Protein AF-A0A8S4Q7N4-F1 (afdb_monomer_lite)

pLDDT: mean 72.79, std 19.1, range [36.81, 98.19]

InterPro domains:
  IPR003112 Olfactomedin-like domain [PF02191] (98-236)
  IPR003112 Olfactomedin-like domain [PS51132] (97-237)
  IPR050605 Olfactomedin-like domain-containing protein [PTHR23192] (39-236)

Radius of gyration: 20.09 Å; chains: 1; bounding box: 52×41×47 Å

Sequence (237 aa):
IKEKLQQIAFVVENLDVNKTAEALVNQMTADMWIASEEVDERMEQNSVYIHKGLVNQIADLETKAAGCAIGGESIDEIGASYFLGDSRPIRDLDQSFCERNTFTGVGWPMTHSIESSVGWWMKDPIPDSPENRTAIYYVGGNSGNLYMYKWNNYHSMWTRTSKTSLGQTAKHMYGTNHALFNGSLYYYSSQKTIERVDYRTWSPKASVSIPEVEAVPNYNRGGVTYVDINIDEYGLF

Structure (mmCIF, N/CA/C/O backbone):
data_AF-A0A8S4Q7N4-F1
#
_entry.id   AF-A0A8S4Q7N4-F1
#
loop_
_atom_site.group_PDB
_atom_site.id
_atom_site.type_symbol
_atom_site.label_atom_id
_atom_site.label_alt_id
_atom_site.label_comp_id
_atom_site.label_asym_id
_atom_site.label_entity_id
_atom_site.label_seq_id
_atom_site.pdbx_PDB_ins_code
_atom_site.Cartn_x
_atom_site.Cartn_y
_atom_site.Cartn_z
_atom_site.occupancy
_atom_site.B_iso_or_equiv
_atom_site.auth_seq_id
_atom_site.auth_comp_id
_atom_site.auth_asym_id
_atom_site.auth_atom_id
_atom_site.pdbx_PDB_model_num
ATOM 1 N N . ILE A 1 1 ? -14.458 24.001 23.105 1.00 49.94 1 ILE A N 1
ATOM 2 C CA . ILE A 1 1 ? -14.128 22.574 22.853 1.00 49.94 1 ILE A CA 1
ATOM 3 C C . ILE A 1 1 ? -14.807 21.670 23.882 1.00 49.94 1 ILE A C 1
ATOM 5 O O . ILE A 1 1 ? -15.780 21.031 23.522 1.00 49.94 1 ILE A O 1
ATOM 9 N N . LYS A 1 2 ? -14.408 21.687 25.165 1.00 41.94 2 LYS A N 1
ATOM 10 C CA . LYS A 1 2 ? -15.001 20.834 26.221 1.00 41.94 2 LYS A CA 1
ATOM 11 C C . LYS A 1 2 ? -16.540 20.893 26.303 1.00 41.94 2 LYS A C 1
ATOM 13 O O . LYS A 1 2 ? -17.164 19.846 26.379 1.00 41.94 2 LYS A O 1
ATOM 18 N N . GLU A 1 3 ? -17.141 22.081 26.204 1.00 45.22 3 GLU A N 1
ATOM 19 C CA . GLU A 1 3 ? -18.610 22.245 26.196 1.00 45.22 3 GLU A CA 1
ATOM 20 C C . GLU A 1 3 ? -19.294 21.656 24.955 1.00 45.22 3 GLU A C 1
ATOM 22 O O . GLU A 1 3 ? -20.284 20.944 25.089 1.00 45.22 3 GLU A O 1
ATOM 27 N N . LYS A 1 4 ? -18.752 21.897 23.752 1.00 48.34 4 LYS A N 1
ATOM 28 C CA . LYS A 1 4 ? -19.295 21.320 22.508 1.00 48.34 4 LYS A CA 1
ATOM 29 C C . LYS A 1 4 ? -19.201 19.787 22.519 1.00 48.34 4 LYS A C 1
ATOM 31 O O . LYS A 1 4 ? -20.133 19.109 22.114 1.00 48.34 4 LYS A O 1
ATOM 36 N N . LEU A 1 5 ? -18.119 19.241 23.076 1.00 46.91 5 LEU A N 1
ATOM 37 C CA . LEU A 1 5 ? -17.918 17.796 23.225 1.00 46.91 5 LEU A CA 1
ATOM 38 C C . LEU A 1 5 ? -18.838 17.164 24.284 1.00 46.91 5 LEU A C 1
ATOM 40 O O . LEU A 1 5 ? -19.287 16.033 24.117 1.00 46.91 5 LEU A O 1
ATOM 44 N N . GLN A 1 6 ? -19.158 17.887 25.360 1.00 50.06 6 GLN A N 1
ATOM 45 C CA . GLN A 1 6 ? -20.137 17.439 26.357 1.00 50.06 6 GLN A CA 1
ATOM 46 C C . GLN A 1 6 ? -21.559 17.396 25.789 1.00 50.06 6 GLN A C 1
ATOM 48 O O . GLN A 1 6 ? -22.315 16.486 26.120 1.00 50.06 6 GLN A O 1
ATOM 53 N N . GLN A 1 7 ? -21.908 18.329 24.899 1.00 48.09 7 GLN A N 1
ATOM 54 C CA . GLN A 1 7 ? -23.182 18.291 24.178 1.00 48.09 7 GLN A CA 1
ATOM 55 C C . GLN A 1 7 ? -23.283 17.063 23.262 1.00 48.09 7 GLN A C 1
ATOM 57 O O . GLN A 1 7 ? -24.338 16.441 23.207 1.00 48.09 7 GLN A O 1
ATOM 62 N N . ILE A 1 8 ? -22.185 16.660 22.617 1.00 48.84 8 ILE A N 1
ATOM 63 C CA . ILE A 1 8 ? -22.140 15.466 21.759 1.00 48.84 8 ILE A CA 1
ATOM 64 C C . ILE A 1 8 ? -22.337 14.183 22.576 1.00 48.84 8 ILE A C 1
ATOM 66 O O . ILE A 1 8 ? -23.173 13.358 22.220 1.00 48.84 8 ILE A O 1
ATOM 70 N N . ALA A 1 9 ? -21.622 14.025 23.695 1.00 49.81 9 ALA A N 1
ATOM 71 C CA . ALA A 1 9 ? -21.774 12.853 24.564 1.00 49.81 9 ALA A CA 1
ATOM 72 C C . ALA A 1 9 ? -23.214 12.706 25.090 1.00 49.81 9 ALA A C 1
ATOM 74 O O . ALA A 1 9 ? -23.766 11.610 25.091 1.00 49.81 9 ALA A O 1
ATOM 75 N N . PHE A 1 10 ? -23.842 13.827 25.454 1.00 52.47 10 PHE A N 1
ATOM 76 C CA . PHE A 1 10 ? -25.232 13.861 25.903 1.00 52.47 10 PHE A CA 1
ATOM 77 C C . PHE A 1 10 ? -26.227 13.475 24.799 1.00 52.47 10 PHE A C 1
ATOM 79 O O . PHE A 1 10 ? -27.194 12.763 25.059 1.00 52.47 10 PHE A O 1
ATOM 86 N N . VAL A 1 11 ? -25.997 13.924 23.562 1.00 49.44 11 VAL A N 1
ATOM 87 C CA . VAL A 1 11 ? -26.834 13.553 22.413 1.00 49.44 11 VAL A CA 1
ATOM 88 C C . VAL A 1 11 ? -26.699 12.059 22.112 1.00 49.44 11 VAL A C 1
ATOM 90 O O . VAL A 1 11 ? -27.713 11.399 21.925 1.00 49.44 11 VAL A O 1
ATOM 93 N N . VAL A 1 12 ? -25.487 11.498 22.162 1.00 49.75 12 VAL A N 1
ATOM 94 C CA . VAL A 1 12 ? -25.236 10.060 21.941 1.00 49.75 12 VAL A CA 1
ATOM 95 C C . VAL A 1 12 ? -25.958 9.171 22.964 1.00 49.75 12 VAL A C 1
ATOM 97 O O . VAL A 1 12 ? -26.493 8.132 22.589 1.00 49.75 12 VAL A O 1
ATOM 100 N N . GLU A 1 13 ? -26.030 9.579 24.234 1.00 51.06 13 GLU A N 1
ATOM 101 C CA . GLU A 1 13 ? -26.688 8.800 25.298 1.00 51.06 13 GLU A CA 1
ATOM 102 C C . GLU A 1 13 ? -28.226 8.746 25.196 1.00 51.06 13 GLU A C 1
ATOM 104 O O . GLU A 1 13 ? -28.841 7.903 25.846 1.00 51.06 13 GLU A O 1
ATOM 109 N N . ASN A 1 14 ? -28.865 9.616 24.403 1.00 51.97 14 ASN A N 1
ATOM 110 C CA . ASN A 1 14 ? -30.319 9.839 24.456 1.00 51.97 14 ASN A CA 1
ATOM 111 C C . ASN A 1 14 ? -31.064 9.595 23.125 1.00 51.97 14 ASN A C 1
ATOM 113 O O . ASN A 1 14 ? -32.166 10.113 22.936 1.00 51.97 14 ASN A O 1
ATOM 117 N N . LEU A 1 15 ? -30.492 8.837 22.184 1.00 52.25 15 LEU A N 1
ATOM 118 C CA . LEU A 1 15 ? -31.041 8.720 20.826 1.00 52.25 15 LEU A CA 1
ATOM 119 C C . LEU A 1 15 ? -31.984 7.529 20.598 1.00 52.25 15 LEU A C 1
ATOM 121 O O . LEU A 1 15 ? -31.666 6.378 20.880 1.00 52.25 15 LEU A O 1
ATOM 125 N N . ASP A 1 16 ? -33.128 7.847 19.987 1.00 45.38 16 ASP A N 1
ATOM 126 C CA . ASP A 1 16 ? -34.070 6.922 19.350 1.00 45.38 16 ASP A CA 1
ATOM 127 C C . ASP A 1 16 ? -33.512 6.481 17.977 1.00 45.38 16 ASP A C 1
ATOM 129 O O . ASP A 1 16 ? -32.892 7.279 17.274 1.00 45.38 16 ASP A O 1
ATOM 133 N N . VAL A 1 17 ? -33.660 5.213 17.591 1.00 50.53 17 VAL A N 1
ATOM 134 C CA . VAL A 1 17 ? -32.635 4.504 16.785 1.00 50.53 17 VAL A CA 1
ATOM 135 C C . VAL A 1 17 ? -32.779 4.660 15.256 1.00 50.53 17 VAL A C 1
ATOM 137 O O . VAL A 1 17 ? -31.800 4.498 14.536 1.00 50.53 17 VAL A O 1
ATOM 140 N N . ASN A 1 18 ? -33.946 5.034 14.713 1.00 48.03 18 ASN A N 1
ATOM 141 C CA . ASN A 1 18 ? -34.234 4.776 13.283 1.00 48.03 18 ASN A CA 1
ATOM 142 C C . ASN A 1 18 ? -34.445 5.982 12.340 1.00 48.03 18 ASN A C 1
ATOM 144 O O . ASN A 1 18 ? -34.599 5.773 11.140 1.00 48.03 18 ASN A O 1
ATOM 148 N N . LYS A 1 19 ? -34.438 7.241 12.803 1.00 47.72 19 LYS A N 1
ATOM 149 C CA . LYS A 1 19 ? -34.511 8.439 11.914 1.00 47.72 19 LYS A CA 1
ATOM 150 C C . LYS A 1 19 ? -33.347 9.420 12.089 1.00 47.72 19 LYS A C 1
ATOM 152 O O . LYS A 1 19 ? -33.324 10.493 11.496 1.00 47.72 19 LYS A O 1
ATOM 157 N N . THR A 1 20 ? -32.379 9.025 12.898 1.00 54.62 20 THR A N 1
ATOM 158 C CA . THR A 1 20 ? -31.439 9.908 13.599 1.00 54.62 20 THR A CA 1
ATOM 159 C C . THR A 1 20 ? -29.990 9.539 13.297 1.00 54.62 20 THR A C 1
ATOM 161 O O . THR A 1 20 ? -29.098 10.347 13.532 1.00 54.62 20 THR A O 1
ATOM 164 N N . ALA A 1 21 ? -29.765 8.362 12.705 1.00 54.00 21 ALA A N 1
ATOM 165 C CA . ALA A 1 21 ? -28.445 7.868 12.345 1.00 54.00 21 ALA A CA 1
ATOM 166 C C . ALA A 1 21 ? -27.778 8.739 11.270 1.00 54.00 21 ALA A C 1
ATOM 168 O O . ALA A 1 21 ? -26.672 9.193 11.496 1.00 54.00 21 ALA A O 1
ATOM 169 N N . GLU A 1 22 ? -28.444 9.068 10.157 1.00 53.50 22 GLU A N 1
ATOM 170 C CA . GLU A 1 22 ? -27.838 9.849 9.057 1.00 53.50 22 GLU A CA 1
ATOM 171 C C . GLU A 1 22 ? -27.497 11.301 9.449 1.00 53.50 22 GLU A C 1
ATOM 173 O O . GLU A 1 22 ? -26.435 11.821 9.115 1.00 53.50 22 GLU A O 1
ATOM 178 N N . ALA A 1 23 ? -28.373 11.970 10.204 1.00 58.06 23 ALA A N 1
ATOM 179 C CA . ALA A 1 23 ? -28.099 13.322 10.694 1.00 58.06 23 ALA A CA 1
ATOM 180 C C . ALA A 1 23 ? -26.943 13.333 11.709 1.00 58.06 23 ALA A C 1
ATOM 182 O O . ALA A 1 23 ? -26.090 14.218 11.663 1.00 58.06 23 ALA A O 1
ATOM 183 N N . LEU A 1 24 ? -26.886 12.325 12.586 1.00 59.75 24 LEU A N 1
ATOM 184 C CA . LEU A 1 24 ? -25.767 12.121 13.501 1.00 59.75 24 LEU A CA 1
ATOM 185 C C . LEU A 1 24 ? -24.479 11.811 12.731 1.00 59.75 24 LEU A C 1
ATOM 187 O O . LEU A 1 24 ? -23.433 12.361 13.048 1.00 59.75 24 LEU A O 1
ATOM 191 N N . VAL A 1 25 ? -24.576 10.990 11.689 1.00 53.66 25 VAL A N 1
ATOM 192 C CA . VAL A 1 25 ? -23.469 10.609 10.815 1.00 53.66 25 VAL A CA 1
ATOM 193 C C . VAL A 1 25 ? -22.829 11.837 10.175 1.00 53.66 25 VAL A C 1
ATOM 195 O O . VAL A 1 25 ? -21.617 12.057 10.259 1.00 53.66 25 VAL A O 1
ATOM 198 N N . ASN A 1 26 ? -23.671 12.698 9.609 1.00 58.22 26 ASN A N 1
ATOM 199 C CA . ASN A 1 26 ? -23.252 13.950 8.995 1.00 58.22 26 ASN A CA 1
ATOM 200 C C . ASN A 1 26 ? -22.654 14.920 10.025 1.00 58.22 26 ASN A C 1
ATOM 202 O O . ASN A 1 26 ? -21.643 15.562 9.744 1.00 58.22 26 ASN A O 1
ATOM 206 N N . GLN A 1 27 ? -23.232 14.997 11.227 1.00 64.75 27 GLN A N 1
ATOM 207 C CA . GLN A 1 27 ? -22.708 15.835 12.306 1.00 64.75 27 GLN A CA 1
ATOM 208 C C . GLN A 1 27 ? -21.333 15.349 12.788 1.00 64.75 27 GLN A C 1
ATOM 210 O O . GLN A 1 27 ? -20.406 16.146 12.892 1.00 64.75 27 GLN A O 1
ATOM 215 N N . MET A 1 28 ? -21.169 14.045 13.018 1.00 59.88 28 MET A N 1
ATOM 216 C CA . MET A 1 28 ? -19.895 13.464 13.452 1.00 59.88 28 MET A CA 1
ATOM 217 C C . MET A 1 28 ? -18.812 13.616 12.381 1.00 59.88 28 MET A C 1
ATOM 219 O O . MET A 1 28 ? -17.673 13.923 12.716 1.00 59.88 28 MET A O 1
ATOM 223 N N . THR A 1 29 ? -19.173 13.501 11.098 1.00 55.72 29 THR A N 1
ATOM 224 C CA . THR A 1 29 ? -18.268 13.791 9.971 1.00 55.72 29 THR A CA 1
ATOM 225 C C . THR A 1 29 ? -17.813 15.251 9.975 1.00 55.72 29 THR A C 1
ATOM 227 O O . THR A 1 29 ? -16.625 15.530 9.819 1.00 55.72 29 THR A O 1
ATOM 230 N N . ALA A 1 30 ? -18.738 16.193 10.185 1.00 64.19 30 ALA A N 1
ATOM 231 C CA . ALA A 1 30 ? -18.410 17.615 10.278 1.00 64.19 30 ALA A CA 1
ATOM 232 C C . ALA A 1 30 ? -17.504 17.921 11.485 1.00 64.19 30 ALA A C 1
ATOM 234 O O . ALA A 1 30 ? -16.588 18.735 11.385 1.00 64.19 30 ALA A O 1
ATOM 235 N N . ASP A 1 31 ? -17.716 17.243 12.612 1.00 62.16 31 ASP A N 1
ATOM 236 C CA . ASP A 1 31 ? -16.892 17.414 13.810 1.00 62.16 31 ASP A CA 1
ATOM 237 C C . ASP A 1 31 ? -15.491 16.797 13.646 1.00 62.16 31 ASP A C 1
ATOM 239 O O . ASP A 1 31 ? -14.503 17.391 14.084 1.00 62.16 31 ASP A O 1
ATOM 243 N N . MET A 1 32 ? -15.379 15.648 12.967 1.00 59.06 32 MET A N 1
ATOM 244 C CA . MET A 1 32 ? -14.091 15.060 12.573 1.00 59.06 32 MET A CA 1
ATOM 245 C C . MET A 1 32 ? -13.299 15.998 11.660 1.00 59.06 32 MET A C 1
ATOM 247 O O . MET A 1 32 ? -12.096 16.164 11.855 1.00 59.06 32 MET A O 1
ATOM 251 N N . TRP A 1 33 ? -13.977 16.641 10.704 1.00 62.75 33 TRP A N 1
ATOM 252 C CA . TRP A 1 33 ? -13.370 17.627 9.811 1.00 62.75 33 TRP A CA 1
ATOM 253 C C . TRP A 1 33 ? -12.735 18.786 10.589 1.00 62.75 33 TRP A C 1
ATOM 255 O O . TRP A 1 33 ? -11.542 19.042 10.447 1.00 62.75 33 TRP A O 1
ATOM 265 N N . ILE A 1 34 ? -13.502 19.417 11.484 1.00 68.56 34 ILE A N 1
ATOM 266 C CA . ILE A 1 34 ? -13.023 20.533 12.317 1.00 68.56 34 ILE A CA 1
ATOM 267 C C . ILE A 1 34 ? -11.815 20.111 13.165 1.00 68.56 34 ILE A C 1
ATOM 269 O O . ILE A 1 34 ? -10.848 20.859 13.304 1.00 68.56 34 ILE A O 1
ATOM 273 N N . ALA A 1 35 ? -11.857 18.907 13.741 1.00 59.91 35 ALA A N 1
ATOM 274 C CA . ALA A 1 35 ? -10.750 18.398 14.539 1.00 59.91 35 ALA A CA 1
ATOM 275 C C . ALA A 1 35 ? -9.492 18.121 13.692 1.00 59.91 35 ALA A C 1
ATOM 277 O O . ALA A 1 35 ? -8.387 18.342 14.186 1.00 59.91 35 ALA A O 1
ATOM 278 N N . SER A 1 36 ? -9.644 17.671 12.439 1.00 58.47 36 SER A N 1
ATOM 279 C CA . SER A 1 36 ? -8.528 17.496 11.497 1.00 58.47 36 SER A CA 1
ATOM 280 C C . SER A 1 36 ? -7.895 18.836 11.121 1.00 58.47 36 SER A C 1
ATOM 282 O O . SER A 1 36 ? -6.679 18.964 11.238 1.00 58.47 36 SER A O 1
ATOM 284 N N . GLU A 1 37 ? -8.694 19.846 10.752 1.00 66.69 37 GLU A N 1
ATOM 285 C CA . GLU A 1 37 ? -8.190 21.198 10.450 1.00 66.69 37 GLU A CA 1
ATOM 286 C C . GLU A 1 37 ? -7.387 21.771 11.627 1.00 66.69 37 GLU A C 1
ATOM 288 O O . GLU A 1 37 ? -6.294 22.303 11.446 1.00 66.69 37 GLU A O 1
ATOM 293 N N . GLU A 1 38 ? -7.880 21.609 12.860 1.00 66.56 38 GLU A N 1
ATOM 294 C CA . GLU A 1 38 ? -7.180 22.103 14.049 1.00 66.56 38 GLU A CA 1
ATOM 295 C C . GLU A 1 38 ? -5.864 21.345 14.320 1.00 66.56 38 GLU A C 1
ATOM 297 O O . GLU A 1 38 ? -4.902 21.926 14.835 1.00 66.56 38 GLU A O 1
ATOM 302 N N . VAL A 1 39 ? -5.788 20.049 13.988 1.00 60.34 39 VAL A N 1
ATOM 303 C CA . VAL A 1 39 ? -4.528 19.289 14.043 1.00 60.34 39 VAL A CA 1
ATOM 304 C C . VAL A 1 39 ? -3.536 19.843 13.022 1.00 60.34 39 VAL A C 1
ATOM 306 O O . VAL A 1 39 ? -2.387 20.091 13.395 1.00 60.34 39 VAL A O 1
ATOM 309 N N . ASP A 1 40 ? -3.982 20.098 11.794 1.00 58.09 40 ASP A N 1
ATOM 310 C CA . ASP A 1 40 ? -3.146 20.631 10.717 1.00 58.09 40 ASP A CA 1
ATOM 311 C C . ASP A 1 40 ? -2.614 22.035 11.058 1.00 58.09 40 ASP A C 1
ATOM 313 O O . ASP A 1 40 ? -1.399 22.253 11.037 1.00 58.09 40 ASP A O 1
ATOM 317 N N . GLU A 1 41 ? -3.474 22.959 11.507 1.00 68.88 41 GLU A N 1
ATOM 318 C CA . GLU A 1 41 ? -3.073 24.310 11.939 1.00 68.88 41 GLU A CA 1
ATOM 319 C C . GLU A 1 41 ? -2.032 24.273 13.071 1.00 68.88 41 GLU A C 1
ATOM 321 O O . GLU A 1 41 ? -1.047 25.021 13.080 1.00 68.88 41 GLU A O 1
ATOM 326 N N . ARG A 1 42 ? -2.223 23.386 14.055 1.00 63.69 42 ARG A N 1
ATOM 327 C CA . ARG A 1 42 ? -1.290 23.245 15.183 1.00 63.69 42 ARG A CA 1
ATOM 328 C C . ARG A 1 42 ? 0.036 22.621 14.754 1.00 63.69 42 ARG A C 1
ATOM 330 O O . ARG A 1 42 ? 1.071 22.954 15.334 1.00 63.69 42 ARG A O 1
ATOM 337 N N . MET A 1 43 ? 0.028 21.742 13.756 1.00 56.03 43 MET A N 1
ATOM 338 C CA . MET A 1 43 ? 1.244 21.162 13.190 1.00 56.03 43 MET A CA 1
ATOM 339 C C . MET A 1 43 ? 2.060 22.169 12.386 1.00 56.03 43 MET A C 1
ATOM 341 O O . MET A 1 43 ? 3.287 22.160 12.497 1.00 56.03 43 MET A O 1
ATOM 345 N N . GLU A 1 44 ? 1.413 23.054 11.626 1.00 61.94 44 GLU A N 1
ATOM 346 C CA . GLU A 1 44 ? 2.101 24.155 10.941 1.00 61.94 44 GLU A CA 1
ATOM 347 C C . GLU A 1 44 ? 2.835 25.059 11.940 1.00 61.94 44 GLU A C 1
ATOM 349 O O . GLU A 1 44 ? 3.955 25.508 11.690 1.00 61.94 44 GLU A O 1
ATOM 354 N N . GLN A 1 45 ? 2.235 25.273 13.113 1.00 66.94 45 GLN A N 1
ATOM 355 C CA . GLN A 1 45 ? 2.818 26.078 14.186 1.00 66.94 45 GLN A CA 1
ATOM 356 C C . GLN A 1 45 ? 3.895 25.329 14.988 1.00 66.94 45 GLN A C 1
ATOM 358 O O . GLN A 1 45 ? 4.815 25.959 15.515 1.00 66.94 45 GLN A O 1
ATOM 363 N N . ASN A 1 46 ? 3.795 24.000 15.116 1.00 58.09 46 ASN A N 1
ATOM 364 C CA . ASN A 1 46 ? 4.741 23.183 15.875 1.00 58.09 46 ASN A CA 1
ATOM 365 C C . ASN A 1 46 ? 4.805 21.729 15.369 1.00 58.09 46 ASN A C 1
ATOM 367 O O . ASN A 1 46 ? 4.184 20.822 15.926 1.00 58.09 46 ASN A O 1
ATOM 371 N N . SER A 1 47 ? 5.639 21.498 14.354 1.00 48.19 47 SER A N 1
ATOM 372 C CA . SER A 1 47 ? 5.797 20.211 13.651 1.00 48.19 47 SER A CA 1
ATOM 373 C C . SER A 1 47 ? 6.231 19.020 14.521 1.00 48.19 47 SER A C 1
ATOM 375 O O . SER A 1 47 ? 6.166 17.875 14.076 1.00 48.19 47 SER A O 1
ATOM 377 N N . VAL A 1 48 ? 6.663 19.260 15.763 1.00 44.38 48 VAL A N 1
ATOM 378 C CA . VAL A 1 48 ? 7.115 18.221 16.706 1.00 44.38 48 VAL A CA 1
ATOM 379 C C . VAL A 1 48 ? 6.007 17.822 17.695 1.00 44.38 48 VAL A C 1
ATOM 381 O O . VAL A 1 48 ? 6.105 16.784 18.354 1.00 44.38 48 VAL A O 1
ATOM 384 N N . TYR A 1 49 ? 4.926 18.604 17.803 1.00 49.88 49 TYR A N 1
ATOM 385 C CA . TYR A 1 49 ? 3.885 18.405 18.811 1.00 49.88 49 TYR A CA 1
ATOM 386 C C . TYR A 1 49 ? 2.601 17.820 18.213 1.00 49.88 49 TYR A C 1
ATOM 388 O O . TYR A 1 49 ? 1.677 18.531 17.833 1.00 49.88 49 TYR A O 1
ATOM 396 N N . ILE A 1 50 ? 2.506 16.489 18.201 1.00 55.44 50 ILE A N 1
ATOM 397 C CA . ILE A 1 50 ? 1.234 15.805 17.940 1.00 55.44 50 ILE A CA 1
ATOM 398 C C . ILE A 1 50 ? 0.345 15.992 19.173 1.00 55.44 50 ILE A C 1
ATOM 400 O O . ILE A 1 50 ? 0.651 15.463 20.249 1.00 55.44 50 ILE A O 1
ATOM 404 N N . HIS A 1 51 ? -0.763 16.724 19.033 1.00 60.78 51 HIS A N 1
ATOM 405 C CA . HIS A 1 51 ? -1.723 16.928 20.118 1.00 60.78 51 HIS A CA 1
ATOM 406 C C . HIS A 1 51 ? -2.510 15.632 20.370 1.00 60.78 51 HIS A C 1
ATOM 408 O O . HIS A 1 51 ? -3.661 15.491 19.960 1.00 60.78 51 HIS A O 1
ATOM 414 N N . LYS A 1 52 ? -1.884 14.677 21.074 1.00 56.34 52 LYS A N 1
ATOM 415 C CA . LYS A 1 52 ? -2.426 13.338 21.381 1.00 56.34 52 LYS A CA 1
ATOM 416 C C . LYS A 1 52 ? -3.878 13.363 21.872 1.00 56.34 52 LYS A C 1
ATOM 418 O O . LYS A 1 52 ? -4.620 12.431 21.607 1.00 56.34 52 LYS A O 1
ATOM 423 N N . GLY A 1 53 ? -4.296 14.431 22.558 1.00 61.75 53 GLY A N 1
ATOM 424 C CA . GLY A 1 53 ? -5.682 14.613 22.998 1.00 61.75 53 GLY A CA 1
ATOM 425 C C . GLY A 1 53 ? -6.697 14.821 21.866 1.00 61.75 53 GLY A C 1
ATOM 426 O O . GLY A 1 53 ? -7.764 14.229 21.929 1.00 61.75 53 GLY A O 1
ATOM 427 N N . LEU A 1 54 ? -6.366 15.614 20.838 1.00 55.78 54 LEU A N 1
ATOM 428 C CA . LEU A 1 54 ? -7.244 15.830 19.673 1.00 55.78 54 LEU A CA 1
ATOM 429 C C . LEU A 1 54 ? -7.262 14.574 18.809 1.00 55.78 54 LEU A C 1
ATOM 431 O O . LEU A 1 54 ? -8.315 14.103 18.398 1.00 55.78 54 LEU A O 1
ATOM 435 N N . VAL A 1 55 ? -6.081 13.973 18.664 1.00 53.53 55 VAL A N 1
ATOM 436 C CA . VAL A 1 55 ? -5.897 12.705 17.974 1.00 53.53 55 VAL A CA 1
ATOM 437 C C . VAL A 1 55 ? -6.795 11.623 18.597 1.00 53.53 55 VAL A C 1
ATOM 439 O O . VAL A 1 55 ? -7.646 11.044 17.931 1.00 53.53 55 VAL A O 1
ATOM 442 N N . ASN A 1 56 ? -6.718 11.407 19.910 1.00 56.19 56 ASN A N 1
ATOM 443 C CA . ASN A 1 56 ? -7.569 10.429 20.598 1.00 56.19 56 ASN A CA 1
ATOM 444 C C . ASN A 1 56 ? -9.075 10.749 20.519 1.00 56.19 56 ASN A C 1
ATOM 446 O O . ASN A 1 56 ? -9.887 9.830 20.563 1.00 56.19 56 ASN A O 1
ATOM 450 N N . GLN A 1 57 ? -9.456 12.024 20.407 1.00 56.78 57 GLN A N 1
ATOM 451 C CA . GLN A 1 57 ? -10.859 12.433 20.281 1.00 56.78 57 GLN A CA 1
ATOM 452 C C . GLN A 1 57 ? -11.431 12.155 18.886 1.00 56.78 57 GLN A C 1
ATOM 454 O O . GLN A 1 57 ? -12.562 11.690 18.803 1.00 56.78 57 GLN A O 1
ATOM 459 N N . ILE A 1 58 ? -10.657 12.361 17.812 1.00 54.75 58 ILE A N 1
ATOM 460 C CA . ILE A 1 58 ? -11.048 11.945 16.451 1.00 54.75 58 ILE A CA 1
ATOM 461 C C . ILE A 1 58 ? -11.292 10.433 16.424 1.00 54.75 58 ILE A C 1
ATOM 463 O O . ILE A 1 58 ? -12.327 9.992 15.938 1.00 54.75 58 ILE A O 1
ATOM 467 N N . ALA A 1 59 ? -10.400 9.644 17.033 1.00 53.91 59 ALA A N 1
ATOM 468 C CA . ALA A 1 59 ? -10.563 8.192 17.106 1.00 53.91 59 ALA A CA 1
ATOM 469 C C . ALA A 1 59 ? -11.829 7.761 17.874 1.00 53.91 59 ALA A C 1
ATOM 471 O O . ALA A 1 59 ? -12.507 6.823 17.460 1.00 53.91 59 ALA A O 1
ATOM 472 N N . ASP A 1 60 ? -12.162 8.434 18.979 1.00 59.75 60 ASP A N 1
ATOM 473 C CA . ASP A 1 60 ? -13.394 8.177 19.742 1.00 59.75 60 ASP A CA 1
ATOM 474 C C . ASP A 1 60 ? -14.654 8.537 18.935 1.00 59.75 60 ASP A C 1
ATOM 476 O O . ASP A 1 60 ? -15.624 7.777 18.930 1.00 59.75 60 ASP A O 1
ATOM 480 N N . LEU A 1 61 ? -14.631 9.656 18.202 1.00 56.09 61 LEU A N 1
ATOM 481 C CA . LEU A 1 61 ? -15.731 10.059 17.323 1.00 56.09 61 LEU A CA 1
ATOM 482 C C . LEU A 1 61 ? -15.914 9.083 16.158 1.00 56.09 61 LEU A C 1
ATOM 484 O O . LEU A 1 61 ? -17.036 8.643 15.933 1.00 56.09 61 LEU A O 1
ATOM 488 N N . GLU A 1 62 ? -14.837 8.676 15.484 1.00 55.53 62 GLU A N 1
ATOM 489 C CA . GLU A 1 62 ? -14.876 7.653 14.430 1.00 55.53 62 GLU A CA 1
ATOM 490 C C . GLU A 1 62 ? -15.479 6.342 14.937 1.00 55.53 62 GLU A C 1
ATOM 492 O O . GLU A 1 62 ? -16.361 5.771 14.296 1.00 55.53 62 GLU A O 1
ATOM 497 N N . THR A 1 63 ? -15.039 5.906 16.120 1.00 53.28 63 THR A N 1
ATOM 498 C CA . THR A 1 63 ? -15.494 4.673 16.769 1.00 53.28 63 THR A CA 1
ATOM 499 C C . THR A 1 63 ? -16.993 4.716 17.068 1.00 53.28 63 THR A C 1
ATOM 501 O O . THR A 1 63 ? -17.737 3.788 16.746 1.00 53.28 63 THR A O 1
ATOM 504 N N . LYS A 1 64 ? -17.467 5.816 17.661 1.00 56.34 64 LYS A N 1
ATOM 505 C CA . LYS A 1 64 ? -18.889 6.009 17.977 1.00 56.34 64 LYS A CA 1
ATOM 506 C C . LYS A 1 64 ? -19.738 6.105 16.717 1.00 56.34 64 LYS A C 1
ATOM 508 O O . LYS A 1 64 ? -20.808 5.508 16.651 1.00 56.34 64 LYS A O 1
ATOM 513 N N . ALA A 1 65 ? -19.253 6.833 15.717 1.00 53.03 65 ALA A N 1
ATOM 514 C CA . ALA A 1 65 ? -19.976 7.053 14.483 1.00 53.03 65 ALA A CA 1
ATOM 515 C C . ALA A 1 65 ? -20.127 5.726 13.720 1.00 53.03 65 ALA A C 1
ATOM 517 O O . ALA A 1 65 ? -21.216 5.417 13.231 1.00 53.03 65 ALA A O 1
ATOM 518 N N . ALA A 1 66 ? -19.073 4.906 13.690 1.00 50.19 66 ALA A N 1
ATOM 519 C CA . ALA A 1 66 ? -19.136 3.552 13.164 1.00 50.19 66 ALA A CA 1
ATOM 520 C C . ALA A 1 66 ? -20.156 2.687 13.920 1.00 50.19 66 ALA A C 1
ATOM 522 O O . ALA A 1 66 ? -21.019 2.090 13.286 1.00 50.19 66 ALA A O 1
ATOM 523 N N . GLY A 1 67 ? -20.149 2.689 15.258 1.00 48.28 67 GLY A N 1
ATOM 524 C CA . GLY A 1 67 ? -21.150 1.966 16.055 1.00 48.28 67 GLY A CA 1
ATOM 525 C C . GLY A 1 67 ? -22.600 2.367 15.732 1.00 48.28 67 GLY A C 1
ATOM 526 O O . GLY A 1 67 ? -23.481 1.510 15.648 1.00 48.28 67 GLY A O 1
ATOM 527 N N . CYS A 1 68 ? -22.847 3.655 15.472 1.00 49.44 68 CYS A N 1
ATOM 528 C CA . CYS A 1 68 ? -24.164 4.158 15.074 1.00 49.44 68 CYS A CA 1
ATOM 529 C C . CYS A 1 68 ? -24.582 3.736 13.655 1.00 49.44 68 CYS A C 1
ATOM 531 O O . CYS A 1 68 ? -25.767 3.509 13.419 1.00 49.44 68 CYS A O 1
ATOM 533 N N . ALA A 1 69 ? -23.641 3.615 12.714 1.00 47.09 69 ALA A N 1
ATOM 534 C CA . ALA A 1 69 ? -23.931 3.225 11.332 1.00 47.09 69 ALA A CA 1
ATOM 535 C C . ALA A 1 69 ? -24.294 1.733 11.179 1.00 47.09 69 ALA A C 1
ATOM 537 O O . ALA A 1 69 ? -24.920 1.358 10.189 1.00 47.09 69 ALA A O 1
ATOM 538 N N . ILE A 1 70 ? -23.916 0.888 12.147 1.00 46.06 70 ILE A N 1
ATOM 539 C CA . ILE A 1 70 ? -23.990 -0.581 12.039 1.00 46.06 70 ILE A CA 1
ATOM 540 C C . ILE A 1 70 ? -25.138 -1.174 12.887 1.00 46.06 70 ILE A C 1
ATOM 542 O O . ILE A 1 70 ? -25.351 -2.380 12.912 1.00 46.06 70 ILE A O 1
ATOM 546 N N . GLY A 1 71 ? -25.939 -0.345 13.568 1.00 48.69 71 GLY A N 1
ATOM 547 C CA . GLY A 1 71 ? -27.143 -0.817 14.267 1.00 48.69 71 GLY A CA 1
ATOM 548 C C . GLY A 1 71 ? -26.888 -1.648 15.536 1.00 48.69 71 GLY A C 1
ATOM 549 O O . GLY A 1 71 ? -27.776 -2.391 15.948 1.00 48.69 71 GLY A O 1
ATOM 550 N N . GLY A 1 72 ? -25.721 -1.506 16.179 1.00 45.16 72 GLY A N 1
ATOM 551 C CA . GLY A 1 72 ? -25.455 -2.075 17.510 1.00 45.16 72 GLY A CA 1
ATOM 552 C C . GLY A 1 72 ? -24.581 -3.335 17.575 1.00 45.16 72 GLY A C 1
ATOM 553 O O . GLY A 1 72 ? -24.513 -3.944 18.642 1.00 45.16 72 GLY A O 1
ATOM 554 N N . GLU A 1 73 ? -23.901 -3.731 16.495 1.00 40.22 73 GLU A N 1
ATOM 555 C CA . GLU A 1 73 ? -22.825 -4.738 16.570 1.00 40.22 73 GLU A CA 1
ATOM 556 C C . GLU A 1 73 ? -21.580 -4.173 17.287 1.00 40.22 73 GLU A C 1
ATOM 558 O O . GLU A 1 73 ? -21.353 -2.957 17.307 1.00 40.22 73 GLU A O 1
ATOM 563 N N . SER A 1 74 ? -20.789 -5.035 17.942 1.00 42.72 74 SER A N 1
ATOM 564 C CA . SER A 1 74 ? -19.691 -4.579 18.800 1.00 42.72 74 SER A CA 1
ATOM 565 C C . SER A 1 74 ? -18.522 -4.014 17.978 1.00 42.72 74 SER A C 1
ATOM 567 O O . SER A 1 74 ? -18.071 -4.600 16.997 1.00 42.72 74 SER A O 1
ATOM 569 N N . ILE A 1 75 ? -18.002 -2.856 18.393 1.00 38.75 75 ILE A N 1
ATOM 570 C CA . ILE A 1 75 ? -16.862 -2.169 17.754 1.00 38.75 75 ILE A CA 1
ATOM 571 C C . ILE A 1 75 ? -15.612 -3.063 17.670 1.00 38.75 75 ILE A C 1
ATOM 573 O O . ILE A 1 75 ? -14.859 -2.974 16.698 1.00 38.75 75 ILE A O 1
ATOM 577 N N . ASP A 1 76 ? -15.418 -3.947 18.652 1.00 41.03 76 ASP A N 1
ATOM 578 C CA . ASP A 1 76 ? -14.298 -4.895 18.695 1.00 41.03 76 ASP A CA 1
ATOM 579 C C . ASP A 1 76 ? -14.411 -6.005 17.633 1.00 41.03 76 ASP A C 1
ATOM 581 O O . ASP A 1 76 ? -13.394 -6.571 17.233 1.00 41.03 76 ASP A O 1
ATOM 585 N N . GLU A 1 77 ? -15.616 -6.288 17.129 1.00 39.03 77 GLU A N 1
ATOM 586 C CA . GLU A 1 77 ? -15.842 -7.249 16.042 1.00 39.03 77 GLU A CA 1
ATOM 587 C C . GLU A 1 77 ? -15.638 -6.638 14.647 1.00 39.03 77 GLU A C 1
ATOM 589 O O . GLU A 1 77 ? -15.452 -7.389 13.689 1.00 39.03 77 GLU A O 1
ATOM 594 N N . ILE A 1 78 ? -15.630 -5.301 14.510 1.00 40.53 78 ILE A N 1
ATOM 595 C CA . ILE A 1 78 ? -15.655 -4.646 13.185 1.00 40.53 78 ILE A CA 1
ATOM 596 C C . ILE A 1 78 ? -14.492 -3.667 12.958 1.00 40.53 78 ILE A C 1
ATOM 598 O O . ILE A 1 78 ? -14.187 -3.349 11.816 1.00 40.53 78 ILE A O 1
ATOM 602 N N . GLY A 1 79 ? -13.763 -3.209 13.982 1.00 39.59 79 GLY A N 1
ATOM 603 C CA . GLY A 1 79 ? -12.581 -2.353 13.764 1.00 39.59 79 GLY A CA 1
ATOM 604 C C . GLY A 1 79 ? -12.872 -1.072 12.959 1.00 39.59 79 GLY A C 1
ATOM 605 O O . GLY A 1 79 ? -11.983 -0.541 12.290 1.00 39.59 79 GLY A O 1
ATOM 606 N N . ALA A 1 80 ? -14.122 -0.605 12.995 1.00 37.41 80 ALA A N 1
ATOM 607 C CA . ALA A 1 80 ? -14.658 0.365 12.056 1.00 37.41 80 ALA A CA 1
ATOM 608 C C . ALA A 1 80 ? -14.328 1.808 12.462 1.00 37.41 80 ALA A C 1
ATOM 610 O O . ALA A 1 80 ? -14.758 2.308 13.499 1.00 37.41 80 ALA A O 1
ATOM 611 N N . SER A 1 81 ? -13.569 2.475 11.598 1.00 41.16 81 SER A N 1
ATOM 612 C CA . SER A 1 81 ? -13.531 3.930 11.475 1.00 41.16 81 SER A CA 1
ATOM 613 C C . SER A 1 81 ? -14.604 4.358 10.468 1.00 41.16 81 SER A C 1
ATOM 615 O O . SER A 1 81 ? -15.036 3.564 9.631 1.00 41.16 81 SER A O 1
ATOM 617 N N . TYR A 1 82 ? -15.009 5.627 10.508 1.00 36.81 82 TYR A N 1
ATOM 618 C CA . TYR A 1 82 ? -15.877 6.238 9.496 1.00 36.81 82 TYR A CA 1
ATOM 619 C C . TYR A 1 82 ? -15.359 6.134 8.066 1.00 36.81 82 TYR A C 1
ATOM 621 O O . TYR A 1 82 ? -16.119 6.190 7.098 1.00 36.81 82 TYR A O 1
ATOM 629 N N . PHE A 1 83 ? -14.063 5.884 7.939 1.00 44.09 83 PHE A N 1
ATOM 630 C CA . PHE A 1 83 ? -13.496 5.283 6.756 1.00 44.09 83 PHE A CA 1
ATOM 631 C C . PHE A 1 83 ? -13.778 3.778 6.774 1.00 44.09 83 PHE A C 1
ATOM 633 O O . PHE A 1 83 ? -12.958 2.983 7.237 1.00 44.09 83 PHE A O 1
ATOM 640 N N . LEU A 1 84 ? -14.914 3.376 6.193 1.00 43.62 84 LEU A N 1
ATOM 641 C CA . LEU A 1 84 ? -15.191 2.010 5.724 1.00 43.62 84 LEU A CA 1
ATOM 642 C C . LEU A 1 84 ? -14.236 1.605 4.579 1.00 43.62 84 LEU A C 1
ATOM 644 O O . LEU A 1 84 ? -14.653 1.125 3.533 1.00 43.62 84 LEU A O 1
ATOM 648 N N . GLY A 1 85 ? -12.938 1.823 4.765 1.00 41.28 85 GLY A N 1
ATOM 649 C CA . GLY A 1 85 ? -11.870 1.339 3.912 1.00 41.28 85 GLY A CA 1
ATOM 650 C C . GLY A 1 85 ? -11.342 0.000 4.397 1.00 41.28 85 GLY A C 1
ATOM 651 O O . GLY A 1 85 ? -10.204 -0.327 4.081 1.00 41.28 85 GLY A O 1
ATOM 652 N N . ASP A 1 86 ? -12.085 -0.770 5.201 1.00 47.34 86 ASP A N 1
ATOM 653 C CA . ASP A 1 86 ? -11.869 -2.216 5.189 1.00 47.34 86 ASP A CA 1
ATOM 654 C C . ASP A 1 86 ? -11.917 -2.652 3.748 1.00 47.34 86 ASP A C 1
ATOM 656 O O . ASP A 1 86 ? -12.836 -2.283 3.017 1.00 47.34 86 ASP A O 1
ATOM 660 N N . SER A 1 87 ? -10.881 -3.362 3.325 1.00 43.56 87 SER A N 1
ATOM 661 C CA . SER A 1 87 ? -10.824 -3.839 1.966 1.00 43.56 87 SER A CA 1
ATOM 662 C C . SER A 1 87 ? -11.966 -4.822 1.758 1.00 43.56 87 SER A C 1
ATOM 664 O O . SER A 1 87 ? -11.903 -6.003 2.109 1.00 43.56 87 SER A O 1
ATOM 666 N N . ARG A 1 88 ? -13.071 -4.288 1.237 1.00 46.56 88 ARG A N 1
ATOM 667 C CA . ARG A 1 88 ? -14.154 -5.075 0.688 1.00 46.56 88 ARG A CA 1
ATOM 668 C C . ARG A 1 88 ? -13.629 -5.600 -0.636 1.00 46.56 88 ARG A C 1
ATOM 670 O O . ARG A 1 88 ? -13.157 -4.798 -1.444 1.00 46.56 88 ARG A O 1
ATOM 677 N N . PRO A 1 89 ? -13.672 -6.923 -0.858 1.00 49.56 89 PRO A N 1
ATOM 678 C CA . PRO A 1 89 ? -13.419 -7.468 -2.173 1.00 49.56 89 PRO A CA 1
ATOM 679 C C . PRO A 1 89 ? -14.187 -6.647 -3.198 1.00 49.56 89 PRO A C 1
ATOM 681 O O . PRO A 1 89 ? -15.365 -6.369 -3.010 1.00 49.56 89 PRO A O 1
ATOM 684 N N . ILE A 1 90 ? -13.523 -6.263 -4.278 1.00 46.78 90 ILE A N 1
ATOM 685 C CA . ILE A 1 90 ? -14.088 -5.354 -5.280 1.00 46.78 90 ILE A CA 1
ATOM 686 C C . ILE A 1 90 ? -15.418 -5.854 -5.862 1.00 46.78 90 ILE A C 1
ATOM 688 O O . ILE A 1 90 ? -16.310 -5.083 -6.192 1.00 46.78 90 ILE A O 1
ATOM 692 N N . ARG A 1 91 ? -15.577 -7.182 -5.886 1.00 49.28 91 ARG A N 1
ATOM 693 C CA . ARG A 1 91 ? -16.802 -7.906 -6.249 1.00 49.28 91 ARG A CA 1
ATOM 694 C C . ARG A 1 91 ? -17.999 -7.662 -5.318 1.00 49.28 91 ARG A C 1
ATOM 696 O O . ARG A 1 91 ? -19.112 -8.003 -5.695 1.00 49.28 91 ARG A O 1
ATOM 703 N N . ASP A 1 92 ? -17.763 -7.130 -4.124 1.00 51.97 92 ASP A N 1
ATOM 704 C CA . ASP A 1 92 ? -18.774 -6.843 -3.105 1.00 51.97 92 ASP A CA 1
ATOM 705 C C . ASP A 1 92 ? -19.205 -5.357 -3.141 1.00 51.97 92 ASP A C 1
ATOM 707 O O . ASP A 1 92 ? -20.053 -4.946 -2.347 1.00 51.97 92 ASP A O 1
ATOM 711 N N . LEU A 1 93 ? -18.630 -4.537 -4.037 1.00 54.12 93 LEU A N 1
ATOM 712 C CA . LEU A 1 93 ? -19.077 -3.166 -4.301 1.00 54.12 93 LEU A CA 1
ATOM 713 C C . LEU A 1 93 ? -20.268 -3.168 -5.271 1.00 54.12 93 LEU A C 1
ATOM 715 O O . LEU A 1 93 ? -20.306 -3.937 -6.232 1.00 54.12 93 LEU A O 1
ATOM 719 N N . ASP A 1 94 ? -21.240 -2.286 -5.029 1.00 53.94 94 ASP A N 1
ATOM 720 C CA . ASP A 1 94 ? -22.362 -2.078 -5.946 1.00 53.94 94 ASP A CA 1
ATOM 721 C C . ASP A 1 94 ? -21.854 -1.491 -7.274 1.00 53.94 94 ASP A C 1
ATOM 723 O O . ASP A 1 94 ? -21.367 -0.358 -7.325 1.00 53.94 94 ASP A O 1
ATOM 727 N N . GLN A 1 95 ? -21.995 -2.258 -8.359 1.00 56.22 95 GLN A N 1
ATOM 728 C CA . GLN A 1 95 ? -21.572 -1.860 -9.705 1.00 56.22 95 GLN A CA 1
ATOM 729 C C . GLN A 1 95 ? -22.265 -0.581 -10.197 1.00 56.22 95 GLN A C 1
ATOM 731 O O . GLN A 1 95 ? -21.676 0.149 -10.995 1.00 56.22 95 GLN A O 1
ATOM 736 N N . SER A 1 96 ? -23.450 -0.241 -9.671 1.00 54.62 96 SER A N 1
ATOM 737 C CA . SER A 1 96 ? -24.158 1.002 -10.009 1.00 54.62 96 SER A CA 1
ATOM 738 C C . SER A 1 96 ? -23.385 2.266 -9.603 1.00 54.62 96 SER A C 1
ATOM 740 O O . SER A 1 96 ? -23.627 3.357 -10.130 1.00 54.62 96 SER A O 1
ATOM 742 N N . PHE A 1 97 ? -22.424 2.139 -8.680 1.00 54.72 97 PHE A N 1
ATOM 743 C CA . PHE A 1 97 ? -21.522 3.222 -8.304 1.00 54.72 97 PHE A CA 1
ATOM 744 C C . PHE A 1 97 ? -20.484 3.493 -9.403 1.00 54.72 97 PHE A C 1
ATOM 746 O O . PHE A 1 97 ? -20.241 4.650 -9.749 1.00 54.72 97 PHE A O 1
ATOM 753 N N . CYS A 1 98 ? -19.941 2.436 -10.013 1.00 57.38 98 CYS A N 1
ATOM 754 C CA . CYS A 1 98 ? -18.986 2.516 -11.121 1.00 57.38 98 CYS A CA 1
ATOM 755 C C . CYS A 1 98 ? -19.653 2.975 -12.427 1.00 57.38 98 CYS A C 1
ATOM 757 O O . CYS A 1 98 ? -19.035 3.676 -13.223 1.00 57.38 98 CYS A O 1
ATOM 759 N N . GLU A 1 99 ? -20.939 2.669 -12.623 1.00 56.22 99 GLU A N 1
ATOM 760 C CA . GLU A 1 99 ? -21.719 3.117 -13.788 1.00 56.22 99 GLU A CA 1
ATOM 761 C C . GLU A 1 99 ? -21.869 4.643 -13.879 1.00 56.22 99 GLU A C 1
ATOM 763 O O . GLU A 1 99 ? -22.139 5.176 -14.959 1.00 56.22 99 GLU A O 1
ATOM 768 N N . ARG A 1 100 ? -21.645 5.374 -12.775 1.00 55.66 100 ARG A N 1
ATOM 769 C CA . ARG A 1 100 ? -21.670 6.843 -12.786 1.00 55.66 100 ARG A CA 1
ATOM 770 C C . ARG A 1 100 ? -20.507 7.450 -13.574 1.00 55.66 100 ARG A C 1
ATOM 772 O O . ARG A 1 100 ? -20.586 8.643 -13.854 1.00 55.66 100 ARG A O 1
ATOM 779 N N . ASN A 1 101 ? -19.496 6.653 -13.971 1.00 54.75 101 ASN A N 1
ATOM 780 C CA . ASN A 1 101 ? -18.444 6.892 -14.987 1.00 54.75 101 ASN A CA 1
ATOM 781 C C . ASN A 1 101 ? -17.754 8.271 -14.991 1.00 54.75 101 ASN A C 1
ATOM 783 O O . ASN A 1 101 ? -17.026 8.615 -15.920 1.00 54.75 101 ASN A O 1
ATOM 787 N N . THR A 1 102 ? -17.976 9.088 -13.971 1.00 67.31 102 THR A N 1
ATOM 788 C CA . THR A 1 102 ? -17.505 10.459 -13.892 1.00 67.31 102 THR A CA 1
ATOM 789 C C . THR A 1 102 ? -17.150 10.743 -12.450 1.00 67.31 102 THR A C 1
ATOM 791 O O . THR A 1 102 ? -17.963 10.640 -11.535 1.00 67.31 102 THR A O 1
ATOM 794 N N . PHE A 1 103 ? -15.886 11.079 -12.254 1.00 68.19 103 PHE A N 1
ATOM 795 C CA . PHE A 1 103 ? -15.380 11.579 -10.997 1.00 68.19 103 PHE A CA 1
ATOM 796 C C . PHE A 1 103 ? -15.966 12.971 -10.748 1.00 68.19 103 PHE A C 1
ATOM 798 O O . PHE A 1 103 ? -15.670 13.914 -11.481 1.00 68.19 103 PHE A O 1
ATOM 805 N N . THR A 1 104 ? -16.838 13.097 -9.748 1.00 72.06 104 THR A N 1
ATOM 806 C CA . THR A 1 104 ? -17.611 14.328 -9.515 1.00 72.06 104 THR A CA 1
ATOM 807 C C . THR A 1 104 ? -16.958 15.290 -8.528 1.00 72.06 104 THR A C 1
ATOM 809 O O . THR A 1 104 ? -17.341 16.456 -8.477 1.00 72.06 104 THR A O 1
ATOM 812 N N . GLY A 1 105 ? -15.989 14.831 -7.735 1.00 70.12 105 GLY A N 1
ATOM 813 C CA . GLY A 1 105 ? -15.289 15.679 -6.776 1.00 70.12 105 GLY A CA 1
ATOM 814 C C . GLY A 1 105 ? -14.421 14.900 -5.795 1.00 70.12 105 GLY A C 1
ATOM 815 O O . GLY A 1 105 ? -14.526 13.681 -5.680 1.00 70.12 105 GLY A O 1
ATOM 816 N N . VAL A 1 106 ? -13.580 15.640 -5.075 1.00 73.75 106 VAL A N 1
ATOM 817 C CA . VAL A 1 106 ? -12.750 15.145 -3.970 1.00 73.75 106 VAL A CA 1
ATOM 818 C C . VAL A 1 106 ? -13.208 15.847 -2.707 1.00 73.75 106 VAL A C 1
ATOM 820 O O . VAL A 1 106 ? -13.402 17.063 -2.716 1.00 73.75 106 VAL A O 1
ATOM 823 N N . GLY A 1 107 ? -13.399 15.080 -1.636 1.00 68.31 107 GLY A N 1
ATOM 824 C CA . GLY A 1 107 ? -13.568 15.650 -0.305 1.00 68.31 107 GLY A CA 1
ATOM 825 C C . GLY A 1 107 ? -12.293 16.348 0.167 1.00 68.31 107 GLY A C 1
ATOM 826 O O . GLY A 1 107 ? -11.244 16.291 -0.473 1.00 68.31 107 GLY A O 1
ATOM 827 N N . TRP A 1 108 ? -12.365 17.007 1.312 1.00 68.56 108 TRP A N 1
ATOM 828 C CA . TRP A 1 108 ? -11.165 17.577 1.898 1.00 68.56 108 TRP A CA 1
ATOM 829 C C . TRP A 1 108 ? -10.263 16.494 2.528 1.00 68.56 108 TRP A C 1
ATOM 831 O O . TRP A 1 108 ? -10.782 15.495 3.035 1.00 68.56 108 TRP A O 1
ATOM 841 N N . PRO A 1 109 ? -8.925 16.652 2.486 1.00 73.62 109 PRO A N 1
ATOM 842 C CA . PRO A 1 109 ? -7.999 15.666 3.037 1.00 73.62 109 PRO A CA 1
ATOM 843 C C . PRO A 1 109 ? -8.051 15.653 4.566 1.00 73.62 109 PRO A C 1
ATOM 845 O O . PRO A 1 109 ? -8.046 16.707 5.187 1.00 73.62 109 PRO A O 1
ATOM 848 N N . MET A 1 110 ? -8.037 14.466 5.171 1.00 71.81 110 MET A N 1
ATOM 849 C CA . MET A 1 110 ? -7.936 14.305 6.622 1.00 71.81 110 MET A CA 1
ATOM 850 C C . MET A 1 110 ? -6.564 13.753 7.004 1.00 71.81 110 MET A C 1
ATOM 852 O O . MET A 1 110 ? -6.033 12.853 6.348 1.00 71.81 110 MET A O 1
ATOM 856 N N . THR A 1 111 ? -5.988 14.269 8.084 1.00 77.38 111 THR A N 1
ATOM 857 C CA . THR A 1 111 ? -4.683 13.807 8.566 1.00 77.38 111 THR A CA 1
ATOM 858 C C . THR A 1 111 ? -4.840 12.509 9.344 1.00 77.38 111 THR A C 1
ATOM 860 O O . THR A 1 111 ? -5.411 12.512 10.426 1.00 77.38 111 THR A O 1
ATOM 863 N N . HIS A 1 112 ? -4.305 11.406 8.799 1.00 78.25 112 HIS A N 1
ATOM 864 C CA . HIS A 1 112 ? -4.430 10.049 9.355 1.00 78.25 112 HIS A CA 1
ATOM 865 C C . HIS A 1 112 ? -3.347 9.688 10.394 1.00 78.25 112 HIS A C 1
ATOM 867 O O . HIS A 1 112 ? -3.605 9.043 11.399 1.00 78.25 112 HIS A O 1
ATOM 873 N N . SER A 1 113 ? -2.078 9.995 10.143 1.00 80.50 113 SER A N 1
ATOM 874 C CA . SER A 1 113 ? -0.976 9.725 11.080 1.00 80.50 113 SER A CA 1
ATOM 875 C C . SER A 1 113 ? 0.288 10.407 10.572 1.00 80.50 113 SER A C 1
ATOM 877 O O . SER A 1 113 ? 0.379 10.766 9.398 1.00 80.50 113 SER A O 1
ATOM 879 N N . ILE A 1 114 ? 1.283 10.564 11.443 1.00 77.31 114 ILE A N 1
ATOM 880 C CA . ILE A 1 114 ? 2.578 11.161 11.101 1.00 77.31 114 ILE A CA 1
ATOM 881 C C . ILE A 1 114 ? 3.673 10.216 11.562 1.00 77.31 114 ILE A C 1
ATOM 883 O O . ILE A 1 114 ? 3.842 9.976 12.762 1.00 77.31 114 ILE A O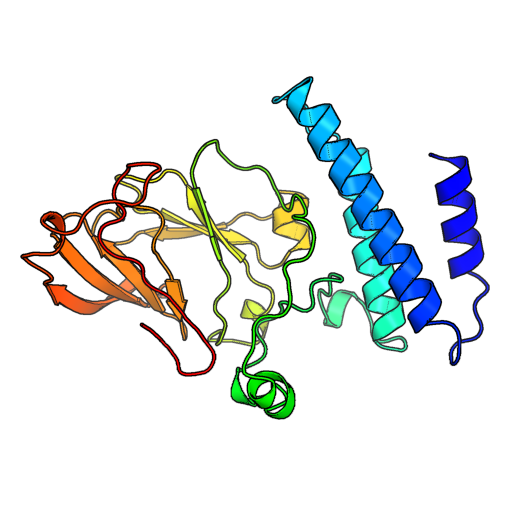 1
ATOM 887 N N . GLU A 1 115 ? 4.438 9.708 10.601 1.00 82.75 115 GLU A N 1
ATOM 888 C CA . GLU A 1 115 ? 5.493 8.733 10.865 1.00 82.75 115 GLU A CA 1
ATOM 889 C C . GLU A 1 115 ? 6.882 9.239 10.459 1.00 82.75 115 GLU A C 1
ATOM 891 O O . GLU A 1 115 ? 7.814 9.172 11.261 1.00 82.75 115 GLU A O 1
ATOM 896 N N . SER A 1 116 ? 7.023 9.800 9.257 1.00 79.81 116 SER A N 1
ATOM 897 C CA . SER A 1 116 ? 8.262 10.397 8.739 1.00 79.81 116 SER A CA 1
ATOM 898 C C . SER A 1 116 ? 7.957 11.559 7.787 1.00 79.81 116 SER A C 1
ATOM 900 O O . SER A 1 116 ? 6.807 11.798 7.430 1.00 79.81 116 SER A O 1
ATOM 902 N N . SER A 1 117 ? 9.000 12.276 7.352 1.00 78.62 117 SER A N 1
ATOM 903 C CA . SER A 1 117 ? 8.883 13.346 6.350 1.00 78.62 117 SER A CA 1
ATOM 904 C C . SER A 1 117 ? 8.576 12.838 4.938 1.00 78.62 117 SER A C 1
ATOM 906 O O . SER A 1 117 ? 8.018 13.574 4.131 1.00 78.62 117 SER A O 1
ATOM 908 N N . VAL A 1 118 ? 8.961 11.597 4.628 1.00 82.94 118 VAL A N 1
ATOM 909 C CA . VAL A 1 118 ? 8.684 10.922 3.355 1.00 82.94 118 VAL A CA 1
ATOM 910 C C . VAL A 1 118 ? 8.430 9.449 3.640 1.00 82.94 118 VAL A C 1
ATOM 912 O O . VAL A 1 118 ? 9.172 8.838 4.415 1.00 82.94 118 VAL A O 1
ATOM 915 N N . GLY A 1 119 ? 7.397 8.892 3.028 1.00 89.38 119 GLY A N 1
ATOM 916 C CA . GLY A 1 119 ? 6.983 7.505 3.173 1.00 89.38 119 GLY A CA 1
ATOM 917 C C . GLY A 1 119 ? 5.655 7.291 2.467 1.00 89.38 119 GLY A C 1
ATOM 918 O O . GLY A 1 119 ? 5.081 8.227 1.906 1.00 89.38 119 GLY A O 1
ATOM 919 N N . TRP A 1 120 ? 5.166 6.064 2.508 1.00 91.38 120 TRP A N 1
ATOM 920 C CA . TRP A 1 120 ? 3.870 5.721 1.949 1.00 91.38 120 TRP A CA 1
ATOM 921 C C . TRP A 1 120 ? 3.206 4.639 2.786 1.00 91.38 120 TRP A C 1
ATOM 923 O O . TRP A 1 120 ? 3.866 3.789 3.393 1.00 91.38 120 TRP A O 1
ATOM 933 N N . TRP A 1 121 ? 1.882 4.691 2.823 1.00 94.12 121 TRP A N 1
ATOM 934 C CA . TRP A 1 121 ? 1.048 3.703 3.480 1.00 94.12 121 TRP A CA 1
ATOM 935 C C . TRP A 1 121 ? -0.046 3.248 2.521 1.00 94.12 121 TRP A C 1
ATOM 937 O O . TRP A 1 121 ? -0.422 3.982 1.611 1.00 94.12 121 TRP A O 1
ATOM 947 N N . MET A 1 122 ? -0.520 2.021 2.696 1.00 94.81 122 MET A N 1
ATOM 948 C CA . MET A 1 122 ? -1.548 1.438 1.837 1.00 94.81 122 MET A CA 1
ATOM 949 C C . MET A 1 122 ? -2.282 0.299 2.548 1.00 94.81 122 MET A C 1
ATOM 951 O O . MET A 1 122 ? -1.840 -0.193 3.591 1.00 94.81 122 MET A O 1
ATOM 955 N N . LYS A 1 123 ? -3.383 -0.150 1.947 1.00 93.69 123 LYS A N 1
ATOM 956 C CA . LYS A 1 123 ? -4.085 -1.390 2.296 1.00 93.69 123 LYS A CA 1
ATOM 957 C C . LYS A 1 123 ? -4.046 -2.337 1.098 1.00 93.69 123 LYS A C 1
ATOM 959 O O . LYS A 1 123 ? -3.907 -1.881 -0.032 1.00 93.69 123 LYS A O 1
ATOM 964 N N . ASP A 1 124 ? -4.184 -3.636 1.344 1.00 92.31 124 ASP A N 1
ATOM 965 C CA . ASP A 1 124 ? -4.453 -4.598 0.271 1.00 92.31 124 ASP A CA 1
ATOM 966 C C . ASP A 1 124 ? -5.971 -4.623 0.021 1.00 92.31 124 ASP A C 1
ATOM 968 O O . ASP A 1 124 ? -6.700 -4.999 0.945 1.00 92.31 124 ASP A O 1
ATOM 972 N N . PRO A 1 125 ? -6.474 -4.222 -1.164 1.00 85.38 125 PRO A N 1
ATOM 973 C CA . PRO A 1 125 ? -7.904 -4.219 -1.473 1.00 85.38 125 PRO A CA 1
ATOM 974 C C . PRO A 1 125 ? -8.492 -5.635 -1.584 1.00 85.38 125 PRO A C 1
ATOM 976 O O . PRO A 1 125 ? -9.709 -5.803 -1.526 1.00 85.38 125 PRO A O 1
ATOM 979 N N . ILE A 1 126 ? -7.649 -6.665 -1.709 1.00 86.06 126 ILE A N 1
ATOM 980 C CA . ILE A 1 126 ? -8.055 -8.072 -1.705 1.00 86.06 126 ILE A CA 1
ATOM 981 C C . ILE A 1 126 ? -7.157 -8.814 -0.705 1.00 86.06 126 ILE A C 1
ATOM 983 O O . ILE A 1 126 ? -6.272 -9.571 -1.101 1.00 86.06 126 ILE A O 1
ATOM 987 N N . PRO A 1 127 ? -7.349 -8.588 0.602 1.00 85.25 127 PRO A N 1
ATOM 988 C CA . PRO A 1 127 ? -6.467 -9.127 1.620 1.00 85.25 127 PRO A CA 1
ATOM 989 C C . PRO A 1 127 ? -6.549 -10.651 1.633 1.00 85.25 127 PRO A C 1
ATOM 991 O O . PRO A 1 127 ? -7.594 -11.256 1.380 1.00 85.25 127 PRO A O 1
ATOM 994 N N . ASP A 1 128 ? -5.434 -11.283 1.968 1.00 82.69 128 ASP A N 1
ATOM 995 C CA . ASP A 1 128 ? -5.292 -12.734 1.936 1.00 82.69 128 ASP A CA 1
ATOM 996 C C . ASP A 1 128 ? -5.998 -13.463 3.088 1.00 82.69 128 ASP A C 1
ATOM 998 O O . ASP A 1 128 ? -6.181 -14.680 3.028 1.00 82.69 128 ASP A O 1
ATOM 1002 N N . SER A 1 129 ? -6.399 -12.728 4.126 1.00 83.19 129 SER A N 1
ATOM 1003 C CA . SER A 1 129 ? -7.174 -13.246 5.247 1.00 83.19 129 SER A CA 1
ATOM 1004 C C . SER A 1 129 ? -8.149 -12.190 5.790 1.00 83.19 129 SER A C 1
ATOM 1006 O O . SER A 1 129 ? -7.923 -10.988 5.602 1.00 83.19 129 SER A O 1
ATOM 1008 N N . PRO A 1 130 ? -9.237 -12.600 6.471 1.00 78.88 130 PRO A N 1
ATOM 1009 C CA . PRO A 1 130 ? -10.171 -11.670 7.106 1.00 78.88 130 PRO A CA 1
ATOM 1010 C C . PRO A 1 130 ? -9.496 -10.707 8.091 1.00 78.88 130 PRO A C 1
ATOM 1012 O O . PRO A 1 130 ? -9.828 -9.526 8.112 1.00 78.88 130 PRO A O 1
ATOM 1015 N N . GLU A 1 131 ? -8.500 -11.174 8.844 1.00 81.12 131 GLU A N 1
ATOM 1016 C CA . GLU A 1 131 ? -7.770 -10.378 9.838 1.00 81.12 131 GLU A CA 1
ATOM 1017 C C . GLU A 1 131 ? -6.924 -9.268 9.197 1.00 81.12 131 GLU A C 1
ATOM 1019 O O . GLU A 1 131 ? -6.586 -8.287 9.855 1.00 81.12 131 GLU A O 1
ATOM 1024 N N . ASN A 1 132 ? -6.573 -9.406 7.915 1.00 86.06 132 ASN A N 1
ATOM 1025 C CA . ASN A 1 132 ? -5.800 -8.409 7.176 1.00 86.06 132 ASN A CA 1
ATOM 1026 C C . ASN A 1 132 ? -6.677 -7.349 6.485 1.00 86.06 132 ASN A C 1
ATOM 1028 O O . ASN A 1 132 ? -6.130 -6.402 5.926 1.00 86.06 132 ASN A O 1
ATOM 1032 N N . ARG A 1 133 ? -8.014 -7.440 6.562 1.00 83.12 133 ARG A N 1
ATOM 1033 C CA . ARG A 1 133 ? -8.932 -6.423 5.999 1.00 83.12 133 ARG A CA 1
ATOM 1034 C C . ARG A 1 133 ? -8.761 -5.043 6.617 1.00 83.12 133 ARG A C 1
ATOM 1036 O O . ARG A 1 133 ? -8.895 -4.027 5.935 1.00 83.12 133 ARG A O 1
ATOM 1043 N N . THR A 1 134 ? -8.430 -5.007 7.901 1.00 84.12 134 THR A N 1
ATOM 1044 C CA . THR A 1 134 ? -8.218 -3.774 8.663 1.00 84.12 134 THR A CA 1
ATOM 1045 C C . THR A 1 134 ? -6.759 -3.316 8.625 1.00 84.12 134 THR A C 1
ATOM 1047 O O . THR A 1 134 ? -6.479 -2.166 8.960 1.00 84.12 134 THR A O 1
ATOM 1050 N N . ALA A 1 135 ? -5.833 -4.169 8.172 1.00 91.19 135 ALA A N 1
ATOM 1051 C CA . ALA A 1 135 ? -4.402 -3.912 8.239 1.00 91.19 135 ALA A CA 1
ATOM 1052 C C . ALA A 1 135 ? -3.974 -2.708 7.392 1.00 91.19 135 ALA A C 1
ATOM 1054 O O . ALA A 1 135 ? -4.455 -2.505 6.277 1.00 91.19 135 ALA A O 1
ATOM 1055 N N . ILE A 1 136 ? -3.012 -1.948 7.917 1.00 94.38 136 ILE A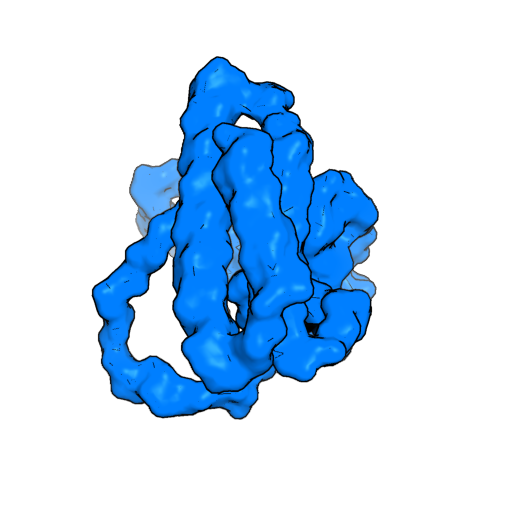 N 1
ATOM 1056 C CA . ILE A 1 136 ? -2.342 -0.868 7.195 1.00 94.38 136 ILE A CA 1
ATOM 1057 C C . ILE A 1 136 ? -0.866 -1.189 7.100 1.00 94.38 136 ILE A C 1
ATOM 1059 O O . ILE A 1 136 ? -0.210 -1.503 8.095 1.00 94.38 136 ILE A O 1
ATOM 1063 N N . TYR A 1 137 ? -0.346 -1.079 5.891 1.00 95.69 137 TYR A N 1
ATOM 1064 C CA . TYR A 1 137 ? 1.034 -1.359 5.564 1.00 95.69 137 TYR A CA 1
ATOM 1065 C C . TYR A 1 137 ? 1.766 -0.058 5.310 1.00 95.69 137 TYR A C 1
ATOM 1067 O O . TYR A 1 137 ? 1.186 0.888 4.785 1.00 95.69 137 TYR A O 1
ATOM 1075 N N . TYR A 1 138 ? 3.037 -0.009 5.686 1.00 95.56 138 TYR A N 1
ATOM 1076 C CA . TYR A 1 138 ? 3.823 1.213 5.619 1.00 95.56 138 TYR A CA 1
ATOM 1077 C C . TYR A 1 138 ? 5.277 0.944 5.275 1.00 95.56 138 TYR A C 1
ATOM 1079 O O . TYR A 1 138 ? 5.880 -0.017 5.755 1.00 95.56 138 TYR A O 1
ATOM 1087 N N . VAL A 1 139 ? 5.860 1.850 4.501 1.00 94.56 139 VAL A N 1
ATOM 1088 C CA . VAL A 1 139 ? 7.289 1.888 4.209 1.00 94.56 139 VAL A CA 1
ATOM 1089 C C . VAL A 1 139 ? 7.760 3.339 4.310 1.00 94.56 139 VAL A C 1
ATOM 1091 O O . VAL A 1 139 ? 7.119 4.261 3.809 1.00 94.56 139 VAL A O 1
ATOM 1094 N N . GLY A 1 140 ? 8.888 3.549 4.987 1.00 91.75 140 GLY A N 1
ATOM 1095 C CA . GLY A 1 140 ? 9.475 4.881 5.158 1.00 91.75 140 GLY A CA 1
ATOM 1096 C C . GLY A 1 140 ? 10.437 5.280 4.035 1.00 91.75 140 GLY A C 1
ATOM 1097 O O . GLY A 1 140 ? 11.064 4.438 3.400 1.00 91.75 140 GLY A O 1
ATOM 1098 N N . GLY A 1 141 ? 10.639 6.577 3.840 1.00 87.88 141 GLY A N 1
ATOM 1099 C CA . GLY A 1 141 ? 11.535 7.123 2.818 1.00 87.88 141 GLY A CA 1
ATOM 1100 C C . GLY A 1 141 ? 10.935 7.078 1.412 1.00 87.88 141 GLY A C 1
ATOM 1101 O O . GLY A 1 141 ? 9.735 6.917 1.259 1.00 87.88 141 GLY A O 1
ATOM 1102 N N . ASN A 1 142 ? 11.770 7.277 0.390 1.00 82.44 142 ASN A N 1
ATOM 1103 C CA . ASN A 1 142 ? 11.436 7.157 -1.045 1.00 82.44 142 ASN A CA 1
ATOM 1104 C C . ASN A 1 142 ? 12.578 6.540 -1.874 1.00 82.44 142 ASN A C 1
ATOM 1106 O O . ASN A 1 142 ? 12.535 6.519 -3.104 1.00 82.44 142 ASN A O 1
ATOM 1110 N N . SER A 1 143 ? 13.649 6.094 -1.217 1.00 84.56 143 SER A N 1
ATOM 1111 C CA . SER A 1 143 ? 14.812 5.514 -1.879 1.00 84.56 143 SER A CA 1
ATOM 1112 C C . SER A 1 143 ? 15.515 4.534 -0.953 1.00 84.56 143 SER A C 1
ATOM 1114 O O . SER A 1 143 ? 15.677 4.786 0.241 1.00 84.56 143 SER A O 1
ATOM 1116 N N . GLY A 1 144 ? 15.925 3.394 -1.509 1.00 82.38 144 GLY A N 1
ATOM 1117 C CA . GLY A 1 144 ? 16.783 2.450 -0.803 1.00 82.38 144 GLY A CA 1
ATOM 1118 C C . GLY A 1 144 ? 16.110 1.691 0.344 1.00 82.38 144 GLY A C 1
ATOM 1119 O O . GLY A 1 144 ? 16.819 1.007 1.081 1.00 82.38 144 GLY A O 1
ATOM 1120 N N . ASN A 1 145 ? 14.786 1.756 0.519 1.00 90.19 145 ASN A N 1
ATOM 1121 C CA . ASN A 1 145 ? 14.141 0.999 1.592 1.00 90.19 145 ASN A CA 1
ATOM 1122 C C . ASN A 1 145 ? 13.966 -0.477 1.196 1.00 90.19 145 ASN A C 1
ATOM 1124 O O . ASN A 1 145 ? 13.704 -0.803 0.040 1.00 90.19 145 ASN A O 1
ATOM 1128 N N . LEU A 1 146 ? 14.139 -1.368 2.166 1.00 94.00 146 LEU A N 1
ATOM 1129 C CA . LEU A 1 146 ? 13.898 -2.805 2.051 1.00 94.00 146 LEU A CA 1
ATOM 1130 C C . LEU A 1 146 ? 12.750 -3.264 2.952 1.00 94.00 146 LEU A C 1
ATOM 1132 O O . LEU A 1 146 ? 12.167 -4.308 2.696 1.00 94.00 146 LEU A O 1
ATOM 1136 N N . TYR A 1 147 ? 12.422 -2.509 3.998 1.00 95.19 147 TYR A N 1
ATOM 1137 C CA . TYR A 1 147 ? 11.556 -2.940 5.087 1.00 95.19 147 TYR A CA 1
ATOM 1138 C C . TYR A 1 147 ? 10.123 -2.455 4.917 1.00 95.19 147 TYR A C 1
ATOM 1140 O O . TYR A 1 147 ? 9.887 -1.283 4.626 1.00 95.19 147 TYR A O 1
ATOM 1148 N N . MET A 1 148 ? 9.173 -3.343 5.206 1.00 95.94 148 MET A N 1
ATOM 1149 C CA . MET A 1 148 ? 7.756 -3.005 5.322 1.00 95.94 148 MET A CA 1
ATOM 1150 C C . MET A 1 148 ? 7.268 -3.240 6.746 1.00 95.94 148 MET A C 1
ATOM 1152 O O . MET A 1 148 ? 7.633 -4.218 7.404 1.00 95.94 148 MET A O 1
ATOM 1156 N N . TYR A 1 149 ? 6.412 -2.342 7.206 1.00 95.81 149 TYR A N 1
ATOM 1157 C CA . TYR A 1 149 ? 5.777 -2.378 8.512 1.00 95.81 149 TYR A CA 1
ATOM 1158 C C . TYR A 1 149 ? 4.276 -2.602 8.367 1.00 95.81 149 TYR A C 1
ATOM 1160 O O . TYR A 1 149 ? 3.695 -2.316 7.321 1.00 95.81 149 TYR A O 1
ATOM 1168 N N . LYS A 1 150 ? 3.657 -3.091 9.440 1.00 95.69 150 LYS A N 1
ATOM 1169 C CA . LYS A 1 150 ? 2.219 -3.314 9.543 1.00 95.69 150 LYS A CA 1
ATOM 1170 C C . LYS A 1 150 ? 1.668 -2.783 10.857 1.00 95.69 150 LYS A C 1
ATOM 1172 O O . LYS A 1 150 ? 2.225 -3.034 11.928 1.00 95.69 150 LYS A O 1
ATOM 1177 N N . TRP A 1 151 ? 0.520 -2.138 10.746 1.00 94.12 151 TRP A N 1
ATOM 1178 C CA . TRP A 1 151 ? -0.459 -1.947 11.804 1.00 94.12 151 TRP A CA 1
ATOM 1179 C C . TRP A 1 151 ? -1.631 -2.889 11.568 1.00 94.12 151 TRP A C 1
ATOM 1181 O O . TRP A 1 151 ? -2.040 -3.104 10.428 1.00 94.12 151 TRP A O 1
ATOM 1191 N N . ASN A 1 152 ? -2.166 -3.476 12.636 1.00 89.62 152 ASN A N 1
ATOM 1192 C CA . ASN A 1 152 ? -3.266 -4.432 12.505 1.00 89.62 152 ASN A CA 1
ATOM 1193 C C . ASN A 1 152 ? -4.572 -3.749 12.115 1.00 89.62 152 ASN A C 1
ATOM 1195 O O . ASN A 1 152 ? -5.392 -4.360 11.453 1.00 89.62 152 ASN A O 1
ATOM 1199 N N . ASN A 1 153 ? -4.754 -2.500 12.528 1.00 83.56 153 ASN A N 1
ATOM 1200 C CA . ASN A 1 153 ? -5.943 -1.720 12.233 1.00 83.56 153 ASN A CA 1
ATOM 1201 C C . ASN A 1 153 ? -5.636 -0.224 12.260 1.00 83.56 153 ASN A C 1
ATOM 1203 O O . ASN A 1 153 ? -4.560 0.215 12.687 1.00 83.56 153 ASN A O 1
ATOM 1207 N N . TYR A 1 154 ? -6.611 0.561 11.824 1.00 81.56 154 TYR A N 1
ATOM 1208 C CA . TYR A 1 154 ? -6.482 2.004 11.714 1.00 81.56 154 TYR A CA 1
ATOM 1209 C C . TYR A 1 154 ? -6.235 2.667 13.076 1.00 81.56 154 TYR A C 1
ATOM 1211 O O . TYR A 1 154 ? -5.336 3.497 13.200 1.00 81.56 154 TYR A O 1
ATOM 1219 N N . HIS A 1 155 ? -6.907 2.194 14.131 1.00 79.38 155 HIS A N 1
ATOM 1220 C CA . HIS A 1 155 ? -6.670 2.647 15.504 1.00 79.38 155 HIS A CA 1
ATOM 1221 C C . HIS A 1 155 ? -5.200 2.491 15.934 1.00 79.38 155 HIS A C 1
ATOM 1223 O O . HIS A 1 155 ? -4.623 3.397 16.537 1.00 79.38 155 HIS A O 1
ATOM 1229 N N . SER A 1 156 ? -4.555 1.371 15.599 1.00 84.75 156 SER A N 1
ATOM 1230 C CA . SER A 1 156 ? -3.143 1.136 15.925 1.00 84.75 156 SER A CA 1
ATOM 1231 C C . SER A 1 156 ? -2.186 2.033 15.128 1.00 84.75 156 SER A C 1
ATOM 1233 O O . SER A 1 156 ? -1.213 2.531 15.696 1.00 84.75 156 SER A O 1
ATOM 1235 N N . MET A 1 157 ? -2.486 2.326 13.856 1.00 87.31 157 MET A N 1
ATOM 1236 C CA . MET A 1 157 ? -1.721 3.298 13.059 1.00 87.31 157 MET A CA 1
ATOM 1237 C C . MET A 1 157 ? -1.846 4.711 13.631 1.00 87.31 157 MET A C 1
ATOM 1239 O O . MET A 1 157 ? -0.851 5.420 13.802 1.00 87.31 157 MET A O 1
ATO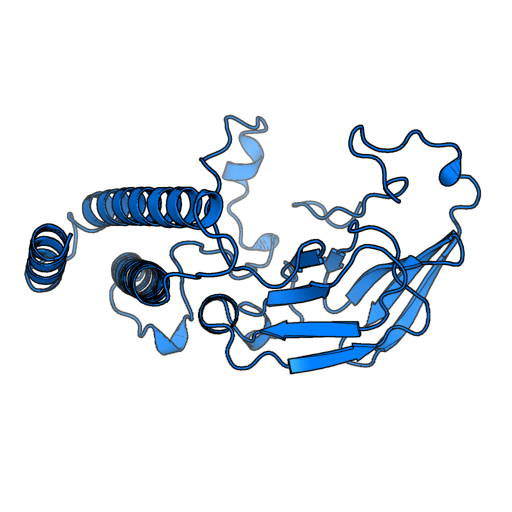M 1243 N N . TRP A 1 158 ? -3.074 5.093 13.957 1.00 77.88 158 TRP A N 1
ATOM 1244 C CA . TRP A 1 158 ? -3.432 6.395 14.491 1.00 77.88 158 TRP A CA 1
ATOM 1245 C C . TRP A 1 158 ? -2.782 6.664 15.854 1.00 77.88 158 TRP A C 1
ATOM 1247 O O . TRP A 1 158 ? -2.086 7.657 16.057 1.00 77.88 158 TRP A O 1
ATOM 1257 N N . THR A 1 159 ? -2.930 5.722 16.790 1.00 78.38 159 THR A N 1
ATOM 1258 C CA . THR A 1 159 ? -2.317 5.796 18.129 1.00 78.38 159 THR A CA 1
ATOM 1259 C C . THR A 1 159 ? -0.820 5.488 18.126 1.00 78.38 159 THR A C 1
ATOM 1261 O O . THR A 1 159 ? -0.160 5.627 19.159 1.00 78.38 159 THR A O 1
ATOM 1264 N N . ARG A 1 160 ? -0.270 5.081 16.974 1.00 84.38 160 ARG A N 1
ATOM 1265 C CA . ARG A 1 160 ? 1.130 4.678 16.776 1.00 84.38 160 ARG A CA 1
ATOM 1266 C C . ARG A 1 160 ? 1.558 3.549 17.716 1.00 84.38 160 ARG A C 1
ATOM 1268 O O . ARG A 1 160 ? 2.703 3.487 18.164 1.00 84.38 160 ARG A O 1
ATOM 1275 N N . THR A 1 161 ? 0.633 2.645 18.010 1.00 84.75 161 THR A N 1
ATOM 1276 C CA . THR A 1 161 ? 0.867 1.454 18.828 1.00 84.75 161 THR A CA 1
ATOM 1277 C C . THR A 1 161 ? 0.986 0.224 17.940 1.00 84.75 161 THR A C 1
ATOM 1279 O O . THR A 1 161 ? 0.543 0.223 16.795 1.00 84.75 161 THR A O 1
ATOM 1282 N N . SER A 1 162 ? 1.620 -0.837 18.446 1.00 90.00 162 SER A N 1
ATOM 1283 C CA . SER A 1 162 ? 1.600 -2.156 17.793 1.00 90.00 162 SER A CA 1
ATOM 1284 C C . SER A 1 162 ? 2.105 -2.178 16.339 1.00 90.00 162 SER A C 1
ATOM 1286 O O . SER A 1 162 ? 1.711 -3.047 15.562 1.00 90.00 162 SER A O 1
ATOM 1288 N N . LYS A 1 163 ? 2.995 -1.246 15.961 1.00 94.00 163 LYS A N 1
ATOM 1289 C CA . LYS A 1 163 ? 3.688 -1.283 14.668 1.00 94.00 163 LYS A CA 1
ATOM 1290 C C . LYS A 1 163 ? 4.638 -2.475 14.652 1.00 94.00 163 LYS A C 1
ATOM 1292 O O . LYS A 1 163 ? 5.569 -2.541 15.453 1.00 94.00 163 LYS A O 1
ATOM 1297 N N . THR A 1 164 ? 4.432 -3.390 13.718 1.00 95.38 164 THR A N 1
ATOM 1298 C CA . THR A 1 164 ? 5.251 -4.596 13.563 1.00 95.38 164 THR A CA 1
ATOM 1299 C C . THR A 1 164 ? 6.063 -4.525 12.278 1.00 95.38 164 THR A C 1
ATOM 1301 O O . THR A 1 164 ? 5.609 -3.973 11.280 1.00 95.38 164 THR A O 1
ATOM 1304 N N . SER A 1 165 ? 7.290 -5.047 12.297 1.00 95.06 165 SER A N 1
ATOM 1305 C CA . SER A 1 165 ? 8.054 -5.266 11.066 1.00 95.06 165 SER A CA 1
ATOM 1306 C C . SER A 1 165 ? 7.538 -6.537 10.403 1.00 95.06 165 SER A C 1
ATOM 1308 O O . SER A 1 165 ? 7.494 -7.579 11.056 1.00 95.06 165 SER A O 1
ATOM 1310 N N . LEU A 1 166 ? 7.150 -6.462 9.130 1.00 93.94 166 LEU A N 1
ATOM 1311 C CA . LEU A 1 166 ? 6.754 -7.645 8.365 1.00 93.94 166 LEU A CA 1
ATOM 1312 C C . LEU A 1 166 ? 7.959 -8.394 7.801 1.00 93.94 166 LEU A C 1
ATOM 1314 O O . LEU A 1 166 ? 7.885 -9.603 7.607 1.00 93.94 166 LEU A O 1
ATOM 1318 N N . GLY A 1 167 ? 9.059 -7.688 7.540 1.00 93.44 167 GLY A N 1
ATOM 1319 C CA . GLY A 1 167 ? 10.284 -8.237 6.967 1.00 93.44 167 GLY A CA 1
ATOM 1320 C C . GLY A 1 167 ? 10.858 -7.324 5.893 1.00 93.44 167 GLY A C 1
ATOM 1321 O O . GLY A 1 167 ? 10.652 -6.108 5.945 1.00 93.44 167 GLY A O 1
ATOM 1322 N N . GLN A 1 168 ? 11.614 -7.909 4.961 1.00 94.81 168 GLN A N 1
ATOM 1323 C CA . GLN A 1 168 ? 12.349 -7.153 3.954 1.00 94.81 168 GLN A CA 1
ATOM 1324 C C . GLN A 1 168 ? 12.307 -7.776 2.558 1.00 94.81 168 GLN A C 1
ATOM 1326 O O . GLN A 1 168 ? 12.320 -8.999 2.403 1.00 94.81 168 GLN A O 1
ATOM 1331 N N . THR A 1 169 ? 12.327 -6.923 1.539 1.00 94.38 169 THR A N 1
ATOM 1332 C CA . THR A 1 169 ? 12.526 -7.317 0.145 1.00 94.38 169 THR A CA 1
ATOM 1333 C C . THR A 1 169 ? 13.984 -7.707 -0.119 1.00 94.38 169 THR A C 1
ATOM 1335 O O . THR A 1 169 ? 14.905 -7.284 0.577 1.00 94.38 169 THR A O 1
ATOM 1338 N N . ALA A 1 170 ? 14.224 -8.499 -1.168 1.00 94.25 170 ALA A N 1
ATOM 1339 C CA . ALA A 1 170 ? 15.585 -8.837 -1.604 1.00 94.25 170 ALA A CA 1
ATOM 1340 C C . ALA A 1 170 ? 16.269 -7.699 -2.389 1.00 94.25 170 ALA A C 1
ATOM 1342 O O . ALA A 1 170 ? 17.492 -7.675 -2.517 1.00 94.25 170 ALA A O 1
ATOM 1343 N N . LYS A 1 171 ? 15.477 -6.774 -2.949 1.00 95.31 171 LYS A N 1
ATOM 1344 C CA . LYS A 1 171 ? 15.943 -5.627 -3.743 1.00 95.31 171 LYS A CA 1
ATOM 1345 C C . LYS A 1 171 ? 15.356 -4.342 -3.177 1.00 95.31 171 LYS A C 1
ATOM 1347 O O . LYS A 1 171 ? 14.188 -4.338 -2.791 1.00 95.31 171 LYS A O 1
ATOM 1352 N N . HIS A 1 172 ? 16.133 -3.263 -3.193 1.00 95.31 172 HIS A N 1
ATOM 1353 C CA . HIS A 1 172 ? 15.689 -1.953 -2.717 1.00 95.31 172 HIS A CA 1
ATOM 1354 C C . HIS A 1 172 ? 14.477 -1.449 -3.503 1.00 95.31 172 HIS A C 1
ATOM 1356 O O . HIS A 1 172 ? 14.490 -1.478 -4.735 1.00 95.31 172 HIS A O 1
ATOM 1362 N N . MET A 1 173 ? 13.475 -0.964 -2.774 1.00 94.38 173 MET A N 1
ATOM 1363 C CA . MET A 1 173 ? 12.331 -0.222 -3.293 1.00 94.38 173 MET A CA 1
ATOM 1364 C C . MET A 1 173 ? 12.750 1.215 -3.619 1.00 94.38 173 MET A C 1
ATOM 1366 O O . MET A 1 173 ? 13.518 1.838 -2.874 1.00 94.38 173 MET A O 1
ATOM 1370 N N . TYR A 1 174 ? 12.255 1.730 -4.741 1.00 91.94 174 TYR A N 1
ATOM 1371 C CA . TYR A 1 174 ? 12.510 3.086 -5.215 1.00 91.94 174 TYR A CA 1
ATOM 1372 C C . TYR A 1 174 ? 11.208 3.792 -5.569 1.00 91.94 174 TYR A C 1
ATOM 1374 O O . TYR A 1 174 ? 10.396 3.227 -6.293 1.00 91.94 174 TYR A O 1
ATOM 1382 N N . GLY A 1 175 ? 11.090 5.047 -5.131 1.00 90.69 175 GLY A N 1
ATOM 1383 C CA . GLY A 1 175 ? 9.884 5.849 -5.290 1.00 90.69 175 GLY A CA 1
ATOM 1384 C C . GLY A 1 175 ? 8.886 5.616 -4.159 1.00 90.69 175 GLY A C 1
ATOM 1385 O O . GLY A 1 175 ? 9.256 5.179 -3.070 1.00 90.69 175 GLY A O 1
ATOM 1386 N N . THR A 1 176 ? 7.633 5.983 -4.411 1.00 90.75 176 THR A N 1
ATOM 1387 C CA . THR A 1 176 ? 6.479 5.764 -3.517 1.00 90.75 176 THR A CA 1
ATOM 1388 C C . THR A 1 176 ? 5.322 5.084 -4.260 1.00 90.75 176 THR A C 1
ATOM 1390 O O . THR A 1 176 ? 4.176 5.137 -3.832 1.00 90.75 176 THR A O 1
ATOM 1393 N N . ASN A 1 177 ? 5.633 4.479 -5.403 1.00 90.25 177 ASN A N 1
ATOM 1394 C CA . ASN A 1 177 ? 4.739 3.954 -6.434 1.00 90.25 177 ASN A CA 1
ATOM 1395 C C . ASN A 1 177 ? 4.513 2.443 -6.281 1.00 90.25 177 ASN A C 1
ATOM 1397 O O . ASN A 1 177 ? 4.712 1.653 -7.208 1.00 90.25 177 ASN A O 1
ATOM 1401 N N . HIS A 1 178 ? 4.225 2.023 -5.059 1.00 94.88 178 HIS A N 1
ATOM 1402 C CA . HIS A 1 178 ? 4.148 0.617 -4.693 1.00 94.88 178 HIS A CA 1
ATOM 1403 C C . HIS A 1 178 ? 2.722 0.255 -4.327 1.00 94.88 178 HIS A C 1
ATOM 1405 O O . HIS A 1 178 ? 2.000 1.081 -3.775 1.00 94.88 178 HIS A O 1
ATOM 1411 N N . ALA A 1 179 ? 2.350 -0.994 -4.578 1.00 95.88 179 ALA A N 1
ATOM 1412 C CA . ALA A 1 179 ? 0.990 -1.450 -4.353 1.00 95.88 179 ALA A CA 1
ATOM 1413 C C . ALA A 1 179 ? 0.968 -2.827 -3.686 1.00 95.88 179 ALA A C 1
ATOM 1415 O O . ALA A 1 179 ? 1.815 -3.684 -3.958 1.00 95.88 179 ALA A O 1
ATOM 1416 N N . LEU A 1 180 ? -0.019 -3.045 -2.821 1.00 95.94 180 LEU A N 1
ATOM 1417 C CA . LEU A 1 180 ? -0.347 -4.357 -2.279 1.00 95.94 180 LEU A CA 1
ATOM 1418 C C . LEU A 1 180 ? -1.597 -4.867 -2.973 1.00 95.94 180 LEU A C 1
ATOM 1420 O O . LEU A 1 180 ? -2.606 -4.174 -3.002 1.00 95.94 180 LEU A O 1
ATOM 1424 N N . PHE A 1 181 ? -1.519 -6.073 -3.524 1.00 94.50 181 PHE A N 1
ATOM 1425 C CA . PHE A 1 181 ? -2.649 -6.697 -4.195 1.00 94.50 181 PHE A CA 1
ATOM 1426 C C . PHE A 1 181 ? -2.615 -8.211 -4.022 1.00 94.50 181 PHE A C 1
ATOM 1428 O O . PHE A 1 181 ? -1.683 -8.880 -4.492 1.00 94.50 181 PHE A O 1
ATOM 1435 N N . ASN A 1 182 ? -3.653 -8.757 -3.390 1.00 91.44 182 ASN A N 1
ATOM 1436 C CA . ASN A 1 182 ? -3.866 -10.194 -3.250 1.00 91.44 182 ASN A CA 1
ATOM 1437 C C . ASN A 1 182 ? -2.666 -10.913 -2.605 1.00 91.44 182 ASN A C 1
ATOM 1439 O O . ASN A 1 182 ? -2.075 -11.845 -3.170 1.00 91.44 182 ASN A O 1
ATOM 1443 N N . GLY A 1 183 ? -2.241 -10.426 -1.439 1.00 92.94 183 GLY A N 1
ATOM 1444 C CA . GLY A 1 183 ? -1.153 -11.019 -0.662 1.00 92.94 183 GLY A CA 1
ATOM 1445 C C . GLY A 1 183 ? 0.250 -10.763 -1.226 1.00 92.94 183 GLY A C 1
ATOM 1446 O O . GLY A 1 183 ? 1.213 -11.401 -0.795 1.00 92.94 183 GLY A O 1
ATOM 1447 N N . SER A 1 184 ? 0.387 -9.886 -2.226 1.00 96.19 184 SER A N 1
ATOM 1448 C CA . SER A 1 184 ? 1.663 -9.587 -2.886 1.00 96.19 184 SER A CA 1
ATOM 1449 C C . SER A 1 184 ? 1.985 -8.094 -2.858 1.00 96.19 184 SER A C 1
ATOM 1451 O O . SER A 1 184 ? 1.111 -7.271 -3.101 1.00 96.19 184 SER A O 1
ATOM 1453 N N . LEU A 1 185 ? 3.254 -7.763 -2.616 1.00 97.19 185 LEU A N 1
ATOM 1454 C CA . LEU A 1 185 ? 3.836 -6.441 -2.829 1.00 97.19 185 LEU A CA 1
ATOM 1455 C C . LEU A 1 185 ? 4.356 -6.335 -4.261 1.00 97.19 185 LEU A C 1
ATOM 1457 O O . LEU A 1 185 ? 5.162 -7.165 -4.693 1.00 97.19 185 LEU A O 1
ATOM 1461 N N . TYR A 1 186 ? 3.919 -5.289 -4.952 1.00 97.62 186 TYR A N 1
ATOM 1462 C CA . TYR A 1 186 ? 4.395 -4.877 -6.263 1.00 97.62 186 TYR A CA 1
ATOM 1463 C C . TYR A 1 186 ? 5.213 -3.604 -6.105 1.00 97.62 186 TYR A C 1
ATOM 1465 O O . TYR A 1 186 ? 4.730 -2.617 -5.546 1.00 97.62 186 TYR A O 1
ATOM 1473 N N . TYR A 1 187 ? 6.467 -3.622 -6.554 1.00 96.31 187 TYR A N 1
ATOM 1474 C CA . TYR A 1 187 ? 7.350 -2.473 -6.381 1.00 96.31 187 TYR A CA 1
ATOM 1475 C C . TYR A 1 187 ? 8.361 -2.312 -7.511 1.00 96.31 187 TYR A C 1
ATOM 1477 O O . TYR A 1 187 ? 8.850 -3.293 -8.070 1.00 96.31 187 TYR A O 1
ATOM 1485 N N . TYR A 1 188 ? 8.711 -1.059 -7.808 1.00 94.38 188 TYR A N 1
ATOM 1486 C CA . TYR A 1 188 ? 9.832 -0.736 -8.680 1.00 94.38 188 TYR A CA 1
ATOM 1487 C C . TYR A 1 188 ? 11.150 -0.854 -7.912 1.00 94.38 188 TYR A C 1
ATOM 1489 O O . TYR A 1 188 ? 11.322 -0.255 -6.844 1.00 94.38 188 TYR A O 1
ATOM 1497 N N . SER A 1 189 ? 12.068 -1.663 -8.436 1.00 94.12 189 SER A N 1
ATOM 1498 C CA . SER A 1 189 ? 13.328 -1.983 -7.774 1.00 94.12 189 SER A CA 1
ATOM 1499 C C . SER A 1 189 ? 14.519 -1.197 -8.321 1.00 94.12 189 SER A C 1
ATOM 1501 O O . SER A 1 189 ? 14.505 -0.691 -9.444 1.00 94.12 189 SER A O 1
ATOM 1503 N N . SER A 1 190 ? 15.617 -1.198 -7.561 1.00 87.75 190 SER A N 1
ATOM 1504 C CA . SER A 1 190 ? 16.917 -0.650 -7.981 1.00 87.75 190 SER A CA 1
ATOM 1505 C C . SER A 1 190 ? 17.484 -1.238 -9.280 1.00 87.75 190 SER A C 1
ATOM 1507 O O . SER A 1 190 ? 18.414 -0.675 -9.851 1.00 87.75 190 SER A O 1
ATOM 1509 N N . GLN A 1 191 ? 16.956 -2.373 -9.746 1.00 87.00 191 GLN A N 1
ATOM 1510 C CA . GLN A 1 191 ? 17.386 -3.049 -10.971 1.00 87.00 191 GLN A CA 1
ATOM 1511 C C . GLN A 1 191 ? 16.540 -2.677 -12.195 1.00 87.00 191 GLN A C 1
ATOM 1513 O O . GLN A 1 191 ? 16.653 -3.333 -13.229 1.00 87.00 191 GLN A O 1
ATOM 1518 N N . LYS A 1 192 ? 15.707 -1.633 -12.098 1.00 90.50 192 LYS A N 1
ATOM 1519 C CA . LYS A 1 192 ? 14.796 -1.192 -13.168 1.00 90.50 192 LYS A CA 1
ATOM 1520 C C . LYS A 1 192 ? 13.796 -2.278 -13.572 1.00 90.50 192 LYS A C 1
ATOM 1522 O O . LYS A 1 192 ? 13.554 -2.558 -14.750 1.00 90.50 192 LYS A O 1
ATOM 1527 N N . THR A 1 193 ? 13.239 -2.922 -12.555 1.00 94.25 193 THR A N 1
ATOM 1528 C CA . THR A 1 193 ? 12.261 -3.999 -12.685 1.00 94.25 193 THR A CA 1
ATOM 1529 C C . THR A 1 193 ? 11.057 -3.722 -11.796 1.00 94.25 193 THR A C 1
ATOM 1531 O O . THR A 1 193 ? 11.210 -3.167 -10.706 1.00 94.25 193 THR A O 1
ATOM 1534 N N . ILE A 1 194 ? 9.873 -4.147 -12.234 1.00 96.06 194 ILE A N 1
ATOM 1535 C CA . ILE A 1 194 ? 8.736 -4.359 -11.337 1.00 96.06 194 ILE A CA 1
ATOM 1536 C C . ILE A 1 194 ? 8.874 -5.755 -10.744 1.00 96.06 194 ILE A C 1
ATOM 1538 O O . ILE A 1 194 ? 8.935 -6.754 -11.462 1.00 96.06 194 ILE A O 1
ATOM 1542 N N . GLU A 1 195 ? 8.936 -5.816 -9.425 1.00 97.69 195 GLU A N 1
ATOM 1543 C CA . GLU A 1 195 ? 8.992 -7.047 -8.652 1.00 97.69 195 GLU A CA 1
ATOM 1544 C C . GLU A 1 195 ? 7.611 -7.357 -8.087 1.00 97.69 195 GLU A C 1
ATOM 1546 O O . GLU A 1 195 ? 6.923 -6.460 -7.609 1.00 97.69 195 GLU A O 1
ATOM 1551 N N . ARG A 1 196 ? 7.239 -8.638 -8.082 1.00 98.19 196 ARG A N 1
ATOM 1552 C CA . ARG A 1 196 ? 6.117 -9.164 -7.305 1.00 98.19 196 ARG A CA 1
ATOM 1553 C C . ARG A 1 196 ? 6.668 -10.094 -6.237 1.00 98.19 196 ARG A C 1
ATOM 1555 O O . ARG A 1 196 ? 7.248 -11.133 -6.564 1.00 98.19 196 ARG A O 1
ATOM 1562 N N . VAL A 1 197 ? 6.433 -9.769 -4.973 1.00 97.81 197 VAL A N 1
ATOM 1563 C CA . VAL A 1 197 ? 6.869 -10.566 -3.820 1.00 97.81 197 VAL A CA 1
ATOM 1564 C C . VAL A 1 1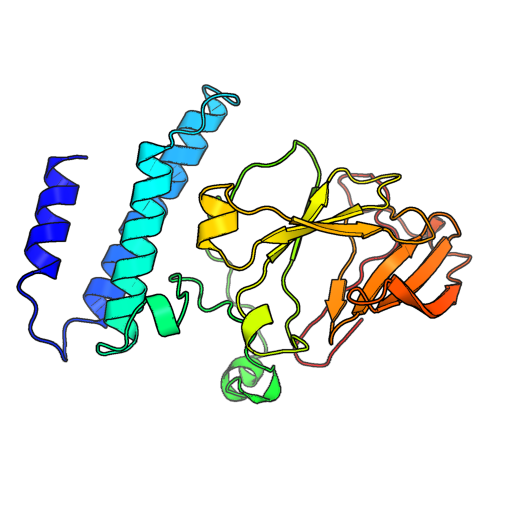97 ? 5.664 -10.898 -2.955 1.00 97.81 197 VAL A C 1
ATOM 1566 O O . VAL A 1 197 ? 4.858 -10.029 -2.653 1.00 97.81 197 VAL A O 1
ATOM 1569 N N . ASP A 1 198 ? 5.534 -12.150 -2.532 1.00 96.12 198 ASP A N 1
ATOM 1570 C CA . ASP A 1 198 ? 4.549 -12.523 -1.515 1.00 96.12 198 ASP A CA 1
ATOM 1571 C C . ASP A 1 198 ? 5.000 -11.955 -0.165 1.00 96.12 198 ASP A C 1
ATOM 1573 O O . ASP A 1 198 ? 5.993 -12.426 0.388 1.00 96.12 198 ASP A O 1
ATOM 1577 N N . TYR A 1 199 ? 4.316 -10.935 0.362 1.00 94.75 199 TYR A N 1
ATOM 1578 C CA . TYR A 1 199 ? 4.793 -10.192 1.540 1.00 94.75 199 TYR A CA 1
ATOM 1579 C C . TYR A 1 199 ? 4.713 -10.987 2.851 1.00 94.75 199 TYR A C 1
ATOM 1581 O O . TYR A 1 199 ? 5.186 -10.528 3.888 1.00 94.75 199 TYR A O 1
ATOM 1589 N N . ARG A 1 200 ? 4.103 -12.175 2.829 1.00 91.00 200 ARG A N 1
ATOM 1590 C CA . ARG A 1 200 ? 3.927 -13.045 4.005 1.00 91.00 200 ARG A CA 1
ATOM 1591 C C . ARG A 1 200 ? 5.130 -13.950 4.190 1.00 91.00 200 ARG A C 1
ATOM 1593 O O . ARG A 1 200 ? 5.507 -14.293 5.302 1.00 91.00 200 ARG A O 1
ATOM 1600 N N . THR A 1 201 ? 5.717 -14.343 3.065 1.00 94.88 201 THR A N 1
ATOM 1601 C CA . THR A 1 201 ? 6.858 -15.261 2.993 1.00 94.88 201 THR A CA 1
ATOM 1602 C C . THR A 1 201 ? 8.118 -14.590 2.458 1.00 94.88 201 THR A C 1
ATOM 1604 O O . THR A 1 201 ? 9.168 -15.224 2.406 1.00 94.88 201 THR A O 1
ATOM 1607 N N . TRP A 1 202 ? 8.006 -13.342 1.998 1.00 95.75 202 TRP A N 1
ATOM 1608 C CA . TRP A 1 202 ? 9.026 -12.594 1.259 1.00 95.75 202 TRP A CA 1
ATOM 1609 C C . TRP A 1 202 ? 9.591 -13.347 0.051 1.00 95.75 202 TRP A C 1
ATOM 1611 O O . TRP A 1 202 ? 10.708 -13.098 -0.401 1.00 95.75 202 TRP A O 1
ATOM 1621 N N . SER A 1 203 ? 8.799 -14.270 -0.498 1.00 95.94 203 SER A N 1
ATOM 1622 C CA . SER A 1 203 ? 9.196 -15.100 -1.629 1.00 95.94 203 SER A CA 1
ATOM 1623 C C . SER A 1 203 ? 8.943 -14.363 -2.946 1.00 95.94 203 SER A C 1
ATOM 1625 O O . SER A 1 203 ? 7.793 -13.989 -3.209 1.00 95.94 203 SER A O 1
ATOM 1627 N N . PRO A 1 204 ? 9.964 -14.189 -3.806 1.00 96.75 204 PRO A N 1
ATOM 1628 C CA . PRO A 1 204 ? 9.774 -13.644 -5.145 1.00 96.75 204 PRO A CA 1
ATOM 1629 C C . PRO A 1 204 ? 8.800 -14.506 -5.953 1.00 96.75 204 PRO A C 1
ATOM 1631 O O . PRO A 1 204 ? 8.879 -15.735 -5.933 1.00 96.75 204 PRO A O 1
ATOM 1634 N N . LYS A 1 205 ? 7.871 -13.861 -6.660 1.00 97.25 205 LYS A N 1
ATOM 1635 C CA . LYS A 1 205 ? 6.869 -14.525 -7.509 1.00 97.25 205 LYS A CA 1
ATOM 1636 C C . LYS A 1 205 ? 7.039 -14.183 -8.981 1.00 97.25 205 LYS A C 1
ATOM 1638 O O . LYS A 1 205 ? 6.841 -15.053 -9.821 1.00 97.25 205 LYS A O 1
ATOM 1643 N N . ALA A 1 206 ? 7.390 -12.939 -9.292 1.00 97.50 206 ALA A N 1
ATOM 1644 C CA . ALA A 1 206 ? 7.661 -12.496 -10.653 1.00 97.50 206 ALA A CA 1
ATOM 1645 C C . ALA A 1 206 ? 8.590 -11.278 -10.649 1.00 97.50 206 ALA A C 1
ATOM 1647 O O . ALA A 1 206 ? 8.659 -10.547 -9.662 1.00 97.50 206 ALA A O 1
ATOM 1648 N N . SER A 1 207 ? 9.275 -11.062 -11.769 1.00 97.44 207 SER A N 1
ATOM 1649 C CA . SER A 1 207 ? 10.093 -9.879 -12.027 1.00 97.44 207 SER A CA 1
ATOM 1650 C C . SER A 1 207 ? 9.976 -9.537 -13.509 1.00 97.44 207 SER A C 1
ATOM 1652 O O . SER A 1 207 ? 10.119 -10.420 -14.357 1.00 97.44 207 SER A O 1
ATOM 1654 N N . VAL A 1 208 ? 9.679 -8.277 -13.817 1.00 95.44 208 VAL A N 1
ATOM 1655 C CA . VAL A 1 208 ? 9.536 -7.771 -15.187 1.00 95.44 208 VAL A CA 1
ATOM 1656 C C . VAL A 1 208 ? 10.460 -6.578 -15.361 1.00 95.44 208 VAL A C 1
ATOM 1658 O O . VAL A 1 208 ? 10.401 -5.629 -14.586 1.00 95.44 208 VAL A O 1
ATOM 1661 N N . SER A 1 209 ? 11.325 -6.621 -16.372 1.00 93.69 209 SER A N 1
ATOM 1662 C CA . SER A 1 209 ? 12.208 -5.499 -16.698 1.00 93.69 209 SER A CA 1
ATOM 1663 C C . SER A 1 209 ? 11.461 -4.430 -17.483 1.00 93.69 209 SER A C 1
ATOM 1665 O O . SER A 1 209 ? 10.697 -4.755 -18.390 1.00 93.69 209 SER A O 1
ATOM 1667 N N . ILE A 1 210 ? 11.721 -3.162 -17.153 1.00 88.56 210 ILE A N 1
ATOM 1668 C CA . ILE A 1 210 ? 11.191 -2.005 -17.885 1.00 88.56 210 ILE A CA 1
ATOM 1669 C C . ILE A 1 210 ? 12.370 -1.102 -18.280 1.00 88.56 210 ILE A C 1
ATOM 1671 O O . ILE A 1 210 ? 12.569 -0.032 -17.701 1.00 88.56 210 ILE A O 1
ATOM 1675 N N . PRO A 1 211 ? 13.217 -1.555 -19.224 1.00 71.81 211 PRO A N 1
ATOM 1676 C CA . PRO A 1 211 ? 14.550 -0.990 -19.435 1.00 71.81 211 PRO A CA 1
ATOM 1677 C C . PRO A 1 211 ? 14.577 0.437 -20.013 1.00 71.81 211 PRO A C 1
ATOM 1679 O O . PRO A 1 211 ? 15.646 1.036 -20.071 1.00 71.81 211 PRO A O 1
ATOM 1682 N N . GLU A 1 212 ? 13.433 1.018 -20.375 1.00 82.00 212 GLU A N 1
ATOM 1683 C CA . GLU A 1 212 ? 13.339 2.356 -20.985 1.00 82.00 212 GLU A CA 1
ATOM 1684 C C . GLU A 1 212 ? 12.557 3.362 -20.129 1.00 82.00 212 GLU A C 1
ATOM 1686 O O . GLU A 1 212 ? 12.332 4.498 -20.540 1.00 82.00 212 GLU A O 1
ATOM 1691 N N . VAL A 1 213 ? 12.159 2.975 -18.914 1.00 81.19 213 VAL A N 1
ATOM 1692 C CA . VAL A 1 213 ? 11.232 3.783 -18.112 1.00 81.19 213 VAL A CA 1
ATOM 1693 C C . VAL A 1 213 ? 11.828 5.111 -17.646 1.00 81.19 213 VAL A C 1
ATOM 1695 O O . VAL A 1 213 ? 11.119 6.093 -17.494 1.00 81.19 213 VAL A O 1
ATOM 1698 N N . GLU A 1 214 ? 13.148 5.194 -17.502 1.00 76.25 214 GLU A N 1
ATOM 1699 C CA . GLU A 1 214 ? 13.830 6.428 -17.087 1.00 76.25 214 GLU A CA 1
ATOM 1700 C C . GLU A 1 214 ? 13.849 7.517 -18.170 1.00 76.25 214 GLU A C 1
ATOM 1702 O O . GLU A 1 214 ? 14.183 8.662 -17.875 1.00 76.25 214 GLU A O 1
ATOM 1707 N N . ALA A 1 215 ? 13.491 7.186 -19.417 1.00 81.19 215 ALA A N 1
ATOM 1708 C CA . ALA A 1 215 ? 13.267 8.188 -20.457 1.00 81.19 215 ALA A CA 1
ATOM 1709 C C . ALA A 1 215 ? 11.913 8.907 -20.292 1.00 81.19 215 ALA A C 1
ATOM 1711 O O . ALA A 1 215 ? 11.683 9.937 -20.929 1.00 81.19 215 ALA A O 1
ATOM 1712 N N . VAL A 1 216 ? 11.019 8.380 -19.445 1.00 80.94 216 VAL A N 1
ATOM 1713 C CA . VAL A 1 216 ? 9.721 8.986 -19.143 1.00 80.94 216 VAL A CA 1
ATOM 1714 C C . VAL A 1 216 ? 9.932 10.207 -18.239 1.00 80.94 216 VAL A C 1
ATOM 1716 O O . VAL A 1 216 ? 10.683 10.133 -17.265 1.00 80.94 216 VAL A O 1
ATOM 1719 N N . PRO A 1 217 ? 9.290 11.353 -18.523 1.00 81.88 217 PRO A N 1
ATOM 1720 C CA . PRO A 1 217 ? 9.335 12.498 -17.626 1.00 81.88 217 PRO A CA 1
ATOM 1721 C C . PRO A 1 217 ? 8.806 12.145 -16.232 1.00 81.88 217 PRO A C 1
ATOM 1723 O O . PRO A 1 217 ? 7.759 11.518 -16.098 1.00 81.88 217 PRO A O 1
ATOM 1726 N N . ASN A 1 218 ? 9.509 12.594 -15.192 1.00 85.31 218 ASN A N 1
ATOM 1727 C CA . ASN A 1 218 ? 9.016 12.494 -13.820 1.00 85.31 218 ASN A CA 1
ATOM 1728 C C . ASN A 1 218 ? 7.763 13.350 -13.607 1.00 85.31 218 ASN A C 1
ATOM 1730 O O . ASN A 1 218 ? 7.536 14.342 -14.309 1.00 85.31 218 ASN A O 1
ATOM 1734 N N . TYR A 1 219 ? 7.018 13.034 -12.548 1.00 86.19 219 TYR A N 1
ATOM 1735 C CA . TYR A 1 219 ? 6.039 13.960 -12.000 1.00 86.19 219 TYR A CA 1
ATOM 1736 C C . TYR A 1 219 ? 6.688 15.310 -11.663 1.00 86.19 219 TYR A C 1
ATOM 1738 O O . TYR A 1 219 ? 7.881 15.418 -11.364 1.00 86.19 219 TYR A O 1
ATOM 1746 N N . ASN A 1 220 ? 5.873 16.366 -11.664 1.00 85.69 220 ASN A N 1
ATOM 1747 C CA . ASN A 1 220 ? 6.307 17.749 -11.436 1.00 85.69 220 ASN A CA 1
ATOM 1748 C C . ASN A 1 220 ? 6.969 18.000 -10.063 1.00 85.69 220 ASN A C 1
ATOM 1750 O O . ASN A 1 220 ? 7.577 19.049 -9.865 1.00 85.69 220 ASN A O 1
ATOM 1754 N N . ARG A 1 221 ? 6.873 17.049 -9.126 1.00 80.44 221 ARG A N 1
ATOM 1755 C CA . ARG A 1 221 ? 7.512 17.093 -7.801 1.00 80.44 221 ARG A CA 1
ATOM 1756 C C . ARG A 1 221 ? 8.910 16.456 -7.763 1.00 80.44 221 ARG A C 1
ATOM 1758 O O . ARG A 1 221 ? 9.559 16.501 -6.721 1.00 80.44 221 ARG A O 1
ATOM 1765 N N . GLY A 1 222 ? 9.390 15.901 -8.879 1.00 84.31 222 GLY A N 1
ATOM 1766 C CA . GLY A 1 222 ? 10.663 15.182 -8.951 1.00 84.31 222 GLY A CA 1
ATOM 1767 C C . GLY A 1 222 ? 10.631 13.833 -8.224 1.00 84.31 222 GLY A C 1
ATOM 1768 O O . GLY A 1 222 ? 9.568 13.274 -7.968 1.00 84.31 222 GLY A O 1
ATOM 1769 N N . GLY A 1 223 ? 11.812 13.307 -7.888 1.00 84.00 223 GLY A N 1
ATOM 1770 C CA . GLY A 1 223 ? 11.961 11.973 -7.295 1.00 84.00 223 GLY A CA 1
ATOM 1771 C C . GLY A 1 223 ? 12.011 10.855 -8.339 1.00 84.00 223 GLY A C 1
ATOM 1772 O O . GLY A 1 223 ? 12.214 11.107 -9.524 1.00 84.00 223 GLY A O 1
ATOM 1773 N N . VAL A 1 224 ? 11.881 9.606 -7.886 1.00 85.88 224 VAL A N 1
ATOM 1774 C CA . VAL A 1 224 ? 11.819 8.427 -8.763 1.00 85.88 224 VAL A CA 1
ATOM 1775 C C . VAL A 1 224 ? 10.351 8.083 -8.972 1.00 85.88 224 VAL A C 1
ATOM 1777 O O . VAL A 1 224 ? 9.749 7.422 -8.135 1.00 85.88 224 VAL A O 1
ATOM 1780 N N . THR A 1 225 ? 9.778 8.605 -10.057 1.00 87.44 225 THR A N 1
ATOM 1781 C CA . THR A 1 225 ? 8.328 8.538 -10.342 1.00 87.44 225 THR A CA 1
ATOM 1782 C C . THR A 1 225 ? 8.019 8.012 -11.744 1.00 87.44 225 THR A C 1
ATOM 1784 O O . THR A 1 225 ? 6.935 8.214 -12.271 1.00 87.44 225 THR A O 1
ATOM 1787 N N . TYR A 1 226 ? 8.993 7.352 -12.370 1.00 86.00 226 TYR A N 1
ATOM 1788 C CA . TYR A 1 226 ? 8.887 6.862 -13.745 1.00 86.00 226 TYR A CA 1
ATOM 1789 C C . TYR A 1 226 ? 7.870 5.723 -13.915 1.00 86.00 226 TYR A C 1
ATOM 1791 O O . TYR A 1 226 ? 7.335 5.518 -14.998 1.00 86.00 226 TYR A O 1
ATOM 1799 N N . VAL A 1 227 ? 7.645 4.958 -12.848 1.00 90.56 227 VAL A N 1
ATOM 1800 C CA . VAL A 1 227 ? 6.658 3.878 -12.774 1.00 90.56 227 VAL A CA 1
ATOM 1801 C C . VAL A 1 227 ? 5.624 4.299 -11.746 1.00 90.56 227 VAL A C 1
ATOM 1803 O O . VAL A 1 227 ? 6.012 4.779 -10.684 1.00 90.56 227 VAL A O 1
ATOM 1806 N N . ASP A 1 228 ? 4.345 4.072 -12.025 1.00 92.38 228 ASP A N 1
ATOM 1807 C CA . ASP A 1 228 ? 3.274 4.255 -11.050 1.00 92.38 228 ASP A CA 1
ATOM 1808 C C . ASP A 1 228 ? 2.336 3.051 -11.053 1.00 92.38 228 ASP A C 1
ATOM 1810 O O . ASP A 1 228 ? 1.587 2.859 -12.008 1.00 92.38 228 ASP A O 1
ATOM 1814 N N . ILE A 1 229 ? 2.446 2.207 -10.025 1.00 94.94 229 ILE A N 1
ATOM 1815 C CA . ILE A 1 229 ? 1.671 0.968 -9.928 1.00 94.94 229 ILE A CA 1
ATOM 1816 C C . ILE A 1 229 ? 0.358 1.302 -9.241 1.00 94.94 229 ILE A C 1
ATOM 1818 O O . ILE A 1 229 ? 0.357 1.698 -8.074 1.00 94.94 229 ILE A O 1
ATOM 1822 N N . ASN A 1 230 ? -0.748 1.103 -9.948 1.00 93.94 230 ASN A N 1
ATOM 1823 C CA . ASN A 1 230 ? -2.069 1.487 -9.471 1.00 93.94 230 ASN A CA 1
ATOM 1824 C C . ASN A 1 230 ? -3.010 0.285 -9.427 1.00 93.94 230 ASN A C 1
ATOM 1826 O O . ASN A 1 230 ? -2.820 -0.711 -10.126 1.00 93.94 230 ASN A O 1
ATOM 1830 N N . ILE A 1 231 ? -4.018 0.371 -8.561 1.00 87.62 231 ILE A N 1
ATOM 1831 C CA . ILE A 1 231 ? -5.061 -0.644 -8.441 1.00 87.62 231 ILE A CA 1
ATOM 1832 C C . ILE A 1 231 ? -6.414 0.051 -8.470 1.00 87.62 231 ILE A C 1
ATOM 1834 O O . ILE A 1 231 ? -6.620 1.015 -7.733 1.00 87.62 231 ILE A O 1
ATOM 1838 N N . ASP A 1 232 ? -7.324 -0.473 -9.279 1.00 82.56 232 ASP A N 1
ATOM 1839 C CA . ASP A 1 232 ? -8.716 -0.034 -9.356 1.00 82.56 232 ASP A CA 1
ATOM 1840 C C . ASP A 1 232 ? -9.684 -1.236 -9.388 1.00 82.56 232 ASP A C 1
ATOM 1842 O O . ASP A 1 232 ? -9.304 -2.378 -9.098 1.00 82.56 232 ASP A O 1
ATOM 1846 N N . GLU A 1 233 ? -10.944 -0.982 -9.754 1.00 78.44 233 GLU A N 1
ATOM 1847 C CA . GLU A 1 233 ? -12.017 -1.970 -9.909 1.00 78.44 233 GLU A CA 1
ATOM 1848 C C . GLU A 1 233 ? -11.732 -3.123 -10.873 1.00 78.44 233 GLU A C 1
ATOM 1850 O O . GLU A 1 233 ? -12.306 -4.209 -10.735 1.00 78.44 233 GLU A O 1
ATOM 1855 N N . TYR A 1 234 ? -10.817 -2.920 -11.811 1.00 78.31 234 TYR A N 1
ATOM 1856 C CA . TYR A 1 234 ? -10.456 -3.861 -12.861 1.00 78.31 234 TYR A CA 1
ATOM 1857 C C . TYR A 1 234 ? -9.139 -4.592 -12.585 1.00 78.31 234 TYR A C 1
ATOM 1859 O O . TYR A 1 234 ? -8.846 -5.591 -13.250 1.00 78.31 234 TYR A O 1
ATOM 1867 N N . GLY A 1 235 ? -8.372 -4.162 -11.581 1.00 83.00 235 GLY A N 1
ATOM 1868 C CA . GLY A 1 235 ? -7.186 -4.862 -11.102 1.00 83.00 235 GLY A CA 1
ATOM 1869 C C . GLY A 1 235 ? -5.941 -3.988 -11.070 1.00 83.00 235 GLY A C 1
ATOM 1870 O O . GLY A 1 235 ? -5.999 -2.837 -10.662 1.00 83.00 235 GLY A O 1
ATOM 1871 N N . LEU A 1 236 ? -4.799 -4.581 -11.423 1.00 86.62 236 LEU A N 1
ATOM 1872 C CA . LEU A 1 236 ? -3.470 -3.971 -11.326 1.00 86.62 236 LEU A CA 1
ATOM 1873 C C . LEU A 1 236 ? -3.040 -3.366 -12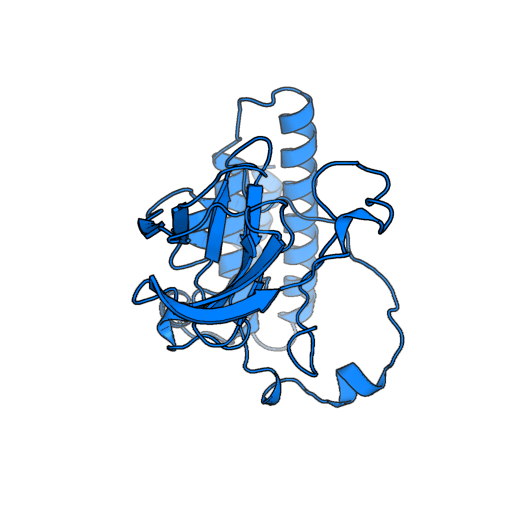.671 1.00 86.62 236 LEU A C 1
ATOM 1875 O O . LEU A 1 236 ? -3.134 -4.055 -13.692 1.00 86.62 236 LEU A O 1
ATOM 1879 N N . PHE A 1 237 ? -2.504 -2.144 -12.639 1.00 89.88 237 PHE A N 1
ATOM 1880 C CA . PHE A 1 237 ? -2.024 -1.373 -13.793 1.00 89.88 237 PHE A CA 1
ATOM 1881 C C . PHE A 1 237 ? -0.588 -0.886 -13.589 1.00 89.88 237 PHE A C 1
ATOM 1883 O O . PHE A 1 237 ? -0.235 -0.528 -12.438 1.00 89.88 237 PHE A O 1
#

Organism: Owenia fusiformis (NCBI:txid6347)

Secondary structure (DSSP, 8-state):
-HHHHHHHHHHHHT--SSSSHHHHHHHHHHHHHHHHHHHHHHHHH-TT---HHHHHHHHHHHHHHHHHHTTS--HHHH---SS--S---GGGS-HHHHTT-S--------------SSEEEE--SS-SSGGGSS-EEEEESSEEEEEEEEESSHHHHHHT-S-EEEEEEEEEEESS--EEETTEEEEEBTTSEEEEEETTTTEEEEEEE-TTGG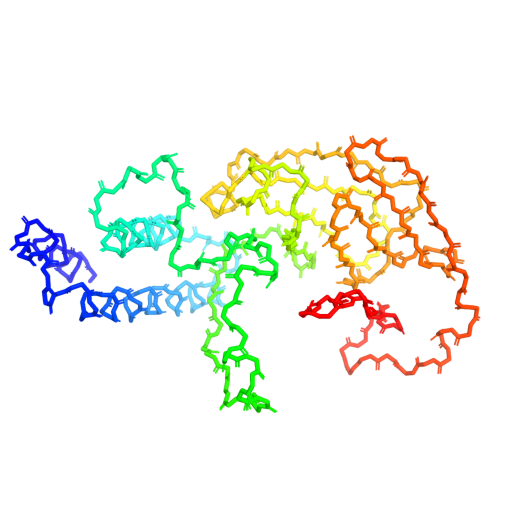GSPPPTT-SS-S----EETTEE-

Foldseek 3Di:
DVVVVVVLVVDLVDDDQPPCLVVLLVVLVVVLVVLQVVQVVVCVVPVVDRPVVSLVVSVVSQLSNQCNVPRHDDSVVPLGGNPPQLLDQLVPDDCVVCVVVDDPDDDDDGDQADDDPAWDKDAASQDQDSQRSAKMKIDDDAWFTFWIWIDSHSVCRSSVHPIGTLDGAPFGFHGHQWDHYNQWIWGQGPQQWTWTARSNVNHTDDIGHPPCLVVADADPVDTDRSDHWDADSVGID